Protein AF-A0A2Z5ZMH3-F1 (afdb_monomer)

Sequence (285 aa):
MSAASIGIEGALEALDGAAGVASVRAWMERHREALLAHQDGRRINWRALCAWFASVGLLNGKGETPTVRCAQLTWYRVGKWLERRNERAAERAAEALRLEAERESEKAAIQAEIRQRRETEALEKAALRDKMEKAERAAAWRRDEAARVAEHNQRVAAEAAARKARAAAVASAQPTAGHSAVAPAGDTALVTLDLPQIEGVSYRAYEPFDPTLPPIRKGEINPLSGNAWEFGDDLPGYPSKRGYEFEDDWLRDVGRLLRARHDTTSSMTEEEKFAFRIARGRGRL

Structure (mmCIF, N/CA/C/O backbone):
data_AF-A0A2Z5ZMH3-F1
#
_entry.id   AF-A0A2Z5ZMH3-F1
#
loop_
_atom_site.group_PDB
_atom_site.id
_atom_site.type_symbol
_atom_site.label_atom_id
_atom_site.label_alt_id
_atom_site.label_comp_id
_atom_site.label_asym_id
_atom_site.label_entity_id
_atom_site.label_seq_id
_atom_site.pdbx_PDB_ins_code
_atom_site.Cartn_x
_atom_site.Cartn_y
_atom_site.Cartn_z
_atom_site.occupancy
_atom_site.B_iso_or_equiv
_atom_site.auth_seq_id
_atom_site.auth_comp_id
_atom_site.auth_asym_id
_atom_site.auth_atom_id
_atom_site.pdbx_PDB_model_num
ATOM 1 N N . MET A 1 1 ? -30.693 -42.577 17.409 1.00 30.55 1 MET A N 1
ATOM 2 C CA . MET A 1 1 ? -30.273 -41.805 18.596 1.00 30.55 1 MET A CA 1
ATOM 3 C C . MET A 1 1 ? -29.441 -40.626 18.108 1.00 30.55 1 MET A C 1
ATOM 5 O O . MET A 1 1 ? -28.284 -40.830 17.775 1.00 30.55 1 MET A O 1
ATOM 9 N N . SER A 1 2 ? -30.042 -39.443 17.958 1.00 34.59 2 SER A N 1
ATOM 10 C CA . SER A 1 2 ? -29.318 -38.227 17.556 1.00 34.59 2 SER A CA 1
ATOM 11 C C . SER A 1 2 ? -29.005 -37.410 18.798 1.00 34.59 2 SER A C 1
ATOM 13 O O . SER A 1 2 ? -29.920 -36.956 19.480 1.00 34.59 2 SER A O 1
ATOM 15 N N . ALA A 1 3 ? -27.717 -37.243 19.089 1.00 39.06 3 ALA A N 1
ATOM 16 C CA . ALA A 1 3 ? -27.246 -36.276 20.065 1.00 39.06 3 ALA A CA 1
ATOM 17 C C . ALA A 1 3 ? -27.564 -34.876 19.526 1.00 39.06 3 ALA A C 1
ATOM 19 O O . ALA A 1 3 ? -26.957 -34.427 18.555 1.00 39.06 3 ALA A O 1
ATOM 20 N N . ALA A 1 4 ? -28.562 -34.217 20.112 1.00 44.62 4 ALA A N 1
ATOM 21 C CA . ALA A 1 4 ? -28.823 -32.812 19.852 1.00 44.62 4 ALA A CA 1
ATOM 22 C C . ALA A 1 4 ? -27.596 -32.025 20.328 1.00 44.62 4 ALA A C 1
ATOM 24 O O . ALA A 1 4 ? -27.317 -31.958 21.525 1.00 44.62 4 ALA A O 1
ATOM 25 N N . SER A 1 5 ? -26.827 -31.485 19.384 1.00 42.28 5 SER A N 1
ATOM 26 C CA . SER A 1 5 ? -25.744 -30.553 19.667 1.00 42.28 5 SER A CA 1
ATOM 27 C C . SER A 1 5 ? -26.360 -29.305 20.287 1.00 42.28 5 SER A C 1
ATOM 29 O O . SER A 1 5 ? -26.921 -28.463 19.584 1.00 42.28 5 SER A O 1
ATOM 31 N N . ILE A 1 6 ? -26.308 -29.216 21.611 1.00 47.34 6 ILE A N 1
ATOM 32 C CA . ILE A 1 6 ? -26.663 -28.009 22.344 1.00 47.34 6 ILE A CA 1
ATOM 33 C C . ILE A 1 6 ? -25.694 -26.922 21.857 1.00 47.34 6 ILE A C 1
ATOM 35 O O . ILE A 1 6 ? -24.498 -26.979 22.139 1.00 47.34 6 ILE A O 1
ATOM 39 N N . GLY A 1 7 ? -26.192 -25.982 21.049 1.00 53.16 7 GLY A N 1
ATOM 40 C CA . GLY A 1 7 ? -25.421 -24.816 20.620 1.00 53.16 7 GLY A CA 1
ATOM 41 C C . GLY A 1 7 ? -24.933 -24.022 21.833 1.00 53.16 7 GLY A C 1
ATOM 42 O O . GLY A 1 7 ? -25.474 -24.165 22.927 1.00 53.16 7 GLY A O 1
ATOM 43 N N . ILE A 1 8 ? -23.916 -23.176 21.653 1.00 53.69 8 ILE A N 1
ATOM 44 C CA . ILE A 1 8 ? -23.298 -22.403 22.748 1.00 53.69 8 ILE A CA 1
ATOM 45 C C . ILE A 1 8 ? -24.355 -21.672 23.596 1.00 53.69 8 ILE A C 1
ATOM 47 O O . ILE A 1 8 ? -24.235 -21.636 24.815 1.00 53.69 8 ILE A O 1
ATOM 51 N N . GLU A 1 9 ? -25.429 -21.175 22.982 1.00 49.69 9 GLU A N 1
ATOM 52 C CA . GLU A 1 9 ? -26.552 -20.545 23.689 1.00 49.69 9 GLU A CA 1
ATOM 53 C C . GLU A 1 9 ? -27.313 -21.508 24.611 1.00 49.69 9 GLU A C 1
ATOM 55 O O . GLU A 1 9 ? -27.537 -21.186 25.774 1.00 49.69 9 GLU A O 1
ATOM 60 N N . GLY A 1 10 ? -27.617 -22.726 24.155 1.00 47.25 10 GLY A N 1
ATOM 61 C CA . GLY A 1 10 ? -28.237 -23.749 24.998 1.00 47.25 10 GLY A CA 1
ATOM 62 C C . GLY A 1 10 ? -27.294 -24.276 26.087 1.00 47.25 10 GLY A C 1
ATOM 63 O O . GLY A 1 10 ? -27.750 -24.721 27.134 1.00 47.25 10 GLY A O 1
ATOM 64 N N . ALA A 1 11 ? -25.974 -24.205 25.873 1.00 52.66 11 ALA A N 1
ATOM 65 C CA . ALA A 1 11 ? -24.978 -24.577 26.875 1.00 52.66 11 ALA A CA 1
ATOM 66 C C . ALA A 1 11 ? -24.853 -23.493 27.956 1.00 52.66 11 ALA A C 1
ATOM 68 O O . ALA A 1 11 ? -24.666 -23.819 29.125 1.00 52.66 11 ALA A O 1
ATOM 69 N N . LEU A 1 12 ? -25.012 -22.218 27.585 1.00 54.19 12 LEU A N 1
ATOM 70 C CA . LEU A 1 12 ? -25.088 -21.091 28.515 1.00 54.19 12 LEU A CA 1
ATOM 71 C C . LEU A 1 12 ? -26.394 -21.110 29.321 1.00 54.19 12 LEU A C 1
ATOM 73 O O . LEU A 1 12 ? -26.338 -20.970 30.538 1.00 54.19 12 LEU A O 1
ATOM 77 N N . GLU A 1 13 ? -27.541 -21.379 28.690 1.00 51.88 13 GLU A N 1
ATOM 78 C CA . GLU A 1 13 ? -28.811 -21.583 29.405 1.00 51.88 13 GLU A CA 1
ATOM 79 C C . GLU A 1 13 ? -28.767 -22.805 30.330 1.00 51.88 13 GLU A C 1
ATOM 81 O O . GLU A 1 13 ? -29.259 -22.743 31.456 1.00 51.88 13 GLU A O 1
ATOM 86 N N . ALA A 1 14 ? -28.135 -23.901 29.903 1.00 54.22 14 ALA A N 1
ATOM 87 C CA . ALA A 1 14 ? -27.941 -25.080 30.741 1.00 54.22 14 ALA A CA 1
ATOM 88 C C . ALA A 1 14 ? -26.967 -24.820 31.902 1.00 54.22 14 ALA A C 1
ATOM 90 O O . ALA A 1 14 ? -27.184 -25.344 32.989 1.00 54.22 14 ALA A O 1
ATOM 91 N N . LEU A 1 15 ? -25.928 -23.998 31.714 1.00 54.31 15 LEU A N 1
ATOM 92 C CA . LEU A 1 15 ? -25.013 -23.573 32.782 1.00 54.31 15 LEU A CA 1
ATOM 93 C C . LEU A 1 15 ? -25.693 -22.622 33.777 1.00 54.31 15 LEU A C 1
ATOM 95 O O . LEU A 1 15 ? -25.504 -22.776 34.983 1.00 54.31 15 LEU A O 1
ATOM 99 N N . ASP A 1 16 ? -26.525 -21.696 33.298 1.00 53.44 16 ASP A N 1
ATOM 100 C CA . ASP A 1 16 ? -27.343 -20.822 34.145 1.00 53.44 16 ASP A CA 1
ATOM 101 C C . ASP A 1 16 ? -28.422 -21.608 34.910 1.00 53.44 16 ASP A C 1
ATOM 103 O O . ASP A 1 16 ? -28.684 -21.327 36.080 1.00 53.44 16 ASP A O 1
ATOM 107 N N . GLY A 1 17 ? -29.012 -22.628 34.277 1.00 49.38 17 GLY A N 1
ATOM 108 C CA . GLY A 1 17 ? -29.942 -23.566 34.907 1.00 49.38 17 GLY A CA 1
ATOM 109 C C . GLY A 1 17 ? -29.267 -24.510 35.911 1.00 49.38 17 GLY A C 1
ATOM 110 O O . GLY A 1 17 ? -29.829 -24.780 36.972 1.00 49.38 17 GLY A O 1
ATOM 111 N N . ALA A 1 18 ? -28.044 -24.973 35.628 1.00 47.78 18 ALA A N 1
ATOM 112 C CA . ALA A 1 18 ? -27.269 -25.878 36.485 1.00 47.78 18 ALA A CA 1
ATOM 113 C C . ALA A 1 18 ? -26.609 -25.175 37.686 1.00 47.78 18 ALA A C 1
ATOM 115 O O . ALA A 1 18 ? -26.351 -25.819 38.701 1.00 47.78 18 ALA A O 1
ATOM 116 N N . ALA A 1 19 ? -26.383 -23.857 37.617 1.00 50.75 19 ALA A N 1
ATOM 117 C CA . ALA A 1 19 ? -25.931 -23.042 38.749 1.00 50.75 19 ALA A CA 1
ATOM 118 C C . ALA A 1 19 ? -27.027 -22.800 39.814 1.00 50.75 19 ALA A C 1
ATOM 120 O O . ALA A 1 19 ? -26.755 -22.202 40.856 1.00 50.75 19 ALA A O 1
ATOM 121 N N . GLY A 1 20 ? -28.257 -23.276 39.581 1.00 46.56 20 GLY A N 1
ATOM 122 C CA . GLY A 1 20 ? -29.266 -23.501 40.618 1.00 46.56 20 GLY A CA 1
ATOM 123 C C . GLY A 1 20 ? -29.921 -22.266 41.237 1.00 46.56 20 GLY A C 1
ATOM 124 O O . GLY A 1 20 ? -30.713 -22.423 42.162 1.00 46.56 20 GLY A O 1
ATOM 125 N N . VAL A 1 21 ? -29.659 -21.045 40.767 1.00 50.44 21 VAL A N 1
ATOM 126 C CA . VAL A 1 21 ? -30.347 -19.865 41.300 1.00 50.44 21 VAL A CA 1
ATOM 127 C C . VAL A 1 21 ? -30.645 -18.884 40.182 1.00 50.44 21 VAL A C 1
ATOM 129 O O . VAL A 1 21 ? -29.742 -18.245 39.643 1.00 50.44 21 VAL A O 1
ATOM 132 N N . ALA A 1 22 ? -31.933 -18.697 39.900 1.00 65.31 22 ALA A N 1
ATOM 133 C CA . ALA A 1 22 ? -32.445 -17.487 39.286 1.00 65.31 22 ALA A CA 1
ATOM 134 C C . ALA A 1 22 ? -31.926 -16.297 40.122 1.00 65.31 22 ALA A C 1
ATOM 136 O O . ALA A 1 22 ? -32.461 -15.970 41.182 1.00 65.31 22 ALA A O 1
ATOM 137 N N . SER A 1 23 ? -30.785 -15.725 39.731 1.00 81.00 23 SER A N 1
ATOM 138 C CA . SER A 1 23 ? -30.058 -14.791 40.586 1.00 81.00 23 SER A CA 1
ATOM 139 C C . SER A 1 23 ? -30.440 -13.362 40.244 1.00 81.00 23 SER A C 1
ATOM 141 O O . SER A 1 23 ? -30.457 -12.947 39.082 1.00 81.00 23 SER A O 1
ATOM 143 N N . VAL A 1 24 ? -30.682 -12.565 41.283 1.00 86.62 24 VAL A N 1
ATOM 144 C CA . VAL A 1 24 ? -30.961 -11.129 41.143 1.00 86.62 24 VAL A CA 1
ATOM 145 C C . VAL A 1 24 ? -29.843 -10.430 40.364 1.00 86.62 24 VAL A C 1
ATOM 147 O O . VAL A 1 24 ? -30.102 -9.508 39.596 1.00 86.62 24 VAL A O 1
ATOM 150 N N . ARG A 1 25 ? -28.595 -10.887 40.525 1.00 88.00 25 ARG A N 1
ATOM 151 C CA . ARG A 1 25 ? -27.437 -10.343 39.814 1.00 88.00 25 ARG A CA 1
ATOM 152 C C . ARG A 1 25 ? -27.528 -10.574 38.304 1.00 88.00 25 ARG A C 1
ATOM 154 O O . ARG A 1 25 ? -27.430 -9.602 37.562 1.00 88.00 25 ARG A O 1
ATOM 161 N N . ALA A 1 26 ? -27.711 -11.819 37.865 1.00 86.25 26 ALA A N 1
ATOM 162 C CA . ALA A 1 26 ? -27.768 -12.153 36.441 1.00 86.25 26 ALA A CA 1
ATOM 163 C C . ALA A 1 26 ? -28.962 -11.474 35.755 1.00 86.25 26 ALA A C 1
ATOM 165 O O . ALA A 1 26 ? -28.830 -10.934 34.657 1.00 86.25 26 ALA A O 1
ATOM 166 N N . TRP A 1 27 ? -30.110 -11.411 36.440 1.00 89.62 27 TRP A N 1
ATOM 167 C CA . TRP A 1 27 ? -31.270 -10.672 35.947 1.00 89.62 27 TRP A CA 1
ATOM 168 C C . TRP A 1 27 ? -30.965 -9.175 35.785 1.00 89.62 27 TRP A C 1
ATOM 170 O O . TRP A 1 27 ? -31.230 -8.594 34.733 1.00 89.62 27 TRP A O 1
ATOM 180 N N . MET A 1 28 ? -30.349 -8.547 36.794 1.00 91.31 28 MET A N 1
ATOM 181 C CA . MET A 1 28 ? -29.960 -7.137 36.714 1.00 91.31 28 MET A CA 1
ATOM 182 C C . MET A 1 28 ? -28.946 -6.884 35.595 1.00 91.31 28 MET A C 1
ATOM 184 O O . MET A 1 28 ? -29.050 -5.863 34.930 1.00 91.31 28 MET A O 1
ATOM 188 N N . GLU A 1 29 ? -27.990 -7.784 35.360 1.00 90.19 29 GLU A N 1
ATOM 189 C CA . GLU A 1 29 ? -27.019 -7.653 34.264 1.00 90.19 29 GLU A CA 1
ATOM 190 C C . GLU A 1 29 ? -27.700 -7.631 32.887 1.00 90.19 29 GLU A C 1
ATOM 192 O O . GLU A 1 29 ? -27.307 -6.835 32.039 1.00 90.19 29 GLU A O 1
ATOM 197 N N . ARG A 1 30 ? -28.751 -8.436 32.681 1.00 88.19 30 ARG A N 1
ATOM 198 C CA . ARG A 1 30 ? -29.482 -8.523 31.402 1.00 88.19 30 ARG A CA 1
ATOM 199 C C . ARG A 1 30 ? -30.484 -7.395 31.185 1.00 88.19 30 ARG A C 1
ATOM 201 O O . ARG A 1 30 ? -30.653 -6.928 30.066 1.00 88.19 30 ARG A O 1
ATOM 208 N N . HIS A 1 31 ? -31.167 -6.970 32.244 1.00 88.50 31 HIS A N 1
ATOM 209 C CA . HIS A 1 31 ? -32.318 -6.070 32.127 1.00 88.50 31 HIS A CA 1
ATOM 210 C C . HIS A 1 31 ? -32.036 -4.636 32.580 1.00 88.50 31 HIS A C 1
ATOM 212 O O . HIS A 1 31 ? -32.927 -3.791 32.496 1.00 88.50 31 HIS A O 1
ATOM 218 N N . ARG A 1 32 ? -30.817 -4.322 33.045 1.00 89.62 32 ARG A N 1
ATOM 219 C CA . ARG A 1 32 ? -30.472 -2.981 33.541 1.00 89.62 32 ARG A CA 1
ATOM 220 C C . ARG A 1 32 ? -30.737 -1.885 32.518 1.00 89.62 32 ARG A C 1
ATOM 222 O O . ARG A 1 32 ? -31.342 -0.883 32.881 1.00 89.62 32 ARG A O 1
ATOM 229 N N . GLU A 1 33 ? -30.266 -2.049 31.287 1.00 89.38 33 GLU A N 1
ATOM 230 C CA . GLU A 1 33 ? -30.387 -1.014 30.252 1.00 89.38 33 GLU A CA 1
ATOM 231 C C . GLU A 1 33 ? -31.849 -0.774 29.877 1.00 89.38 33 GLU A C 1
ATOM 233 O O . GLU A 1 33 ? -32.308 0.365 29.907 1.00 89.38 33 GLU A O 1
ATOM 238 N N . ALA A 1 34 ? -32.611 -1.847 29.656 1.00 88.25 34 ALA A N 1
ATOM 239 C CA . ALA A 1 34 ? -34.047 -1.769 29.403 1.00 88.25 34 ALA A CA 1
ATOM 240 C C . ALA A 1 34 ? -34.804 -1.102 30.565 1.00 88.25 34 ALA A C 1
ATOM 242 O O . ALA A 1 34 ? -35.694 -0.282 30.345 1.00 88.25 34 ALA A O 1
ATOM 243 N N . LEU A 1 35 ? -34.425 -1.407 31.811 1.00 88.69 35 LEU A N 1
ATOM 244 C CA . LEU A 1 35 ? -35.040 -0.812 32.994 1.00 88.69 35 LEU A CA 1
ATOM 245 C C . LEU A 1 35 ? -34.679 0.672 33.138 1.00 88.69 35 LEU A C 1
ATOM 247 O O . LEU A 1 35 ? -35.545 1.464 33.487 1.00 88.69 35 LEU A O 1
ATOM 251 N N . LEU A 1 36 ? -33.442 1.072 32.837 1.00 89.88 36 LEU A N 1
ATOM 252 C CA . LEU A 1 36 ? -33.043 2.484 32.823 1.00 89.88 36 LEU A CA 1
ATOM 253 C C . LEU A 1 36 ? -33.761 3.269 31.717 1.00 89.88 36 LEU A C 1
ATOM 255 O O . LEU A 1 36 ? -34.266 4.355 31.994 1.00 89.88 36 LEU A O 1
ATOM 259 N N . ALA A 1 37 ? -33.867 2.701 30.513 1.00 88.88 37 ALA A N 1
ATOM 260 C CA . ALA A 1 37 ? -34.591 3.304 29.396 1.00 88.88 37 ALA A CA 1
ATOM 261 C C . ALA A 1 37 ? -36.086 3.472 29.710 1.00 88.88 37 ALA A C 1
ATOM 263 O O . ALA A 1 37 ? -36.657 4.529 29.468 1.00 88.88 37 ALA A O 1
ATOM 264 N N . HIS A 1 38 ? -36.716 2.463 30.318 1.00 86.25 38 HIS A N 1
ATOM 265 C CA . HIS A 1 38 ? -38.130 2.519 30.697 1.00 86.25 38 HIS A CA 1
ATOM 266 C C . HIS A 1 38 ? -38.417 3.507 31.841 1.00 86.25 38 HIS A C 1
ATOM 268 O O . HIS A 1 38 ? -39.495 4.102 31.914 1.00 86.25 38 HIS A O 1
ATOM 274 N N . GLN A 1 39 ? -37.470 3.677 32.768 1.00 87.75 39 GLN A N 1
ATOM 275 C CA . GLN A 1 39 ? -37.630 4.619 33.876 1.00 87.75 39 GLN A CA 1
ATOM 276 C C . GLN A 1 39 ? -37.492 6.079 33.432 1.00 87.75 39 GLN A C 1
ATOM 278 O O . GLN A 1 39 ? -38.059 6.940 34.107 1.00 87.75 39 GLN A O 1
ATOM 283 N N . ASP A 1 40 ? -36.799 6.349 32.321 1.00 85.56 40 ASP A N 1
ATOM 284 C CA . ASP A 1 40 ? -36.613 7.689 31.743 1.00 85.56 40 ASP A CA 1
ATOM 285 C C . ASP A 1 40 ? -36.174 8.724 32.801 1.00 85.56 40 ASP A C 1
ATOM 287 O O . ASP A 1 40 ? -36.823 9.732 33.071 1.00 85.56 40 ASP A O 1
ATOM 291 N N . GLY A 1 41 ? -35.115 8.386 33.545 1.00 82.38 41 GLY A N 1
ATOM 292 C CA . GLY A 1 41 ? -34.567 9.229 34.617 1.00 82.38 41 GLY A CA 1
ATOM 293 C C . GLY A 1 41 ? -35.315 9.188 35.960 1.00 82.38 41 GLY A C 1
ATOM 294 O O . GLY A 1 41 ? -34.822 9.738 36.949 1.00 82.38 41 GLY A O 1
ATOM 295 N N . ARG A 1 42 ? -36.463 8.503 36.062 1.00 90.19 42 ARG A N 1
ATOM 296 C CA . ARG A 1 42 ? -37.177 8.332 37.341 1.00 90.19 42 ARG A CA 1
ATOM 297 C C . ARG A 1 42 ? -36.442 7.386 38.295 1.00 90.19 42 ARG A C 1
ATOM 299 O O . ARG A 1 42 ? -35.696 6.488 37.903 1.00 90.19 42 ARG A O 1
ATOM 306 N N . ARG A 1 43 ? -36.669 7.584 39.599 1.00 89.12 43 ARG A N 1
ATOM 307 C CA . ARG A 1 43 ? -36.091 6.730 40.648 1.00 89.12 43 ARG A CA 1
ATOM 308 C C . ARG A 1 43 ? -36.749 5.350 40.646 1.00 89.12 43 ARG A C 1
ATOM 310 O O . ARG A 1 43 ? -37.970 5.237 40.684 1.00 89.12 43 ARG A O 1
ATOM 317 N N . ILE A 1 44 ? -35.927 4.306 40.723 1.00 91.12 44 ILE A N 1
ATOM 318 C CA . ILE A 1 44 ? -36.389 2.920 40.854 1.00 91.12 44 ILE A CA 1
ATOM 319 C C . ILE A 1 44 ? -37.095 2.734 42.204 1.00 91.12 44 ILE A C 1
ATOM 321 O O . ILE A 1 44 ? -36.512 2.984 43.265 1.00 91.12 44 ILE A O 1
ATOM 325 N N . ASN A 1 45 ? -38.334 2.235 42.179 1.00 92.75 45 ASN A N 1
ATOM 326 C CA . ASN A 1 45 ? -39.031 1.804 43.388 1.00 92.75 45 ASN A CA 1
ATOM 327 C C . ASN A 1 45 ? -38.498 0.437 43.845 1.00 92.75 45 ASN A C 1
ATOM 329 O O . ASN A 1 45 ? -39.014 -0.620 43.483 1.00 92.75 45 ASN A O 1
ATOM 333 N N . TRP A 1 46 ? -37.452 0.470 44.670 1.00 93.44 46 TRP A N 1
ATOM 334 C CA . TRP A 1 46 ? -36.769 -0.733 45.147 1.00 93.44 46 TRP A CA 1
ATOM 335 C C . TRP A 1 46 ? -37.652 -1.677 45.959 1.00 93.44 46 TRP A C 1
ATOM 337 O O . TRP A 1 46 ? -37.418 -2.880 45.928 1.00 93.44 46 TRP A O 1
ATOM 347 N N . ARG A 1 47 ? -38.657 -1.163 46.680 1.00 94.50 47 ARG A N 1
ATOM 348 C CA . ARG A 1 47 ? -39.575 -2.011 47.458 1.00 94.50 47 ARG A CA 1
ATOM 349 C C . ARG A 1 47 ? -40.440 -2.861 46.534 1.00 94.50 47 ARG A C 1
ATOM 351 O O . ARG A 1 47 ? -40.492 -4.072 46.715 1.00 94.50 47 ARG A O 1
ATOM 358 N N . ALA A 1 48 ? -41.049 -2.238 45.525 1.00 92.19 48 ALA A N 1
ATOM 359 C CA . ALA A 1 48 ? -41.850 -2.942 44.526 1.00 92.19 48 ALA A CA 1
ATOM 360 C C . ALA A 1 48 ? -41.002 -3.945 43.730 1.00 92.19 48 ALA A C 1
ATOM 362 O O . ALA A 1 48 ? -41.410 -5.085 43.535 1.00 92.19 48 ALA A O 1
ATOM 363 N N . LEU A 1 49 ? -39.783 -3.550 43.348 1.00 90.81 49 LEU A N 1
ATOM 364 C CA . LEU A 1 49 ? -38.871 -4.423 42.614 1.00 90.81 49 LEU A CA 1
ATOM 365 C C . LEU A 1 49 ? -38.422 -5.640 43.445 1.00 90.81 49 LEU A C 1
ATOM 367 O O . LEU A 1 49 ? -38.382 -6.745 42.920 1.00 90.81 49 LEU A O 1
ATOM 371 N N . CYS A 1 50 ? -38.136 -5.472 44.743 1.00 93.12 50 CYS A N 1
ATOM 372 C CA . CYS A 1 50 ? -37.795 -6.603 45.618 1.00 93.12 50 CYS A CA 1
ATOM 373 C C . CYS A 1 50 ? -38.994 -7.526 45.879 1.00 93.12 50 CYS A C 1
ATOM 375 O O . CYS A 1 50 ? -38.813 -8.738 45.945 1.00 93.12 50 CYS A O 1
ATOM 377 N N . ALA A 1 51 ? -40.209 -6.977 45.997 1.00 91.25 51 ALA A N 1
ATOM 378 C CA . ALA A 1 51 ? -41.427 -7.780 46.113 1.00 91.25 51 ALA A CA 1
ATOM 379 C C . ALA A 1 51 ? -41.661 -8.623 44.850 1.00 91.25 51 ALA A C 1
ATOM 381 O O . ALA A 1 51 ? -41.977 -9.806 44.949 1.00 91.25 51 ALA A O 1
ATOM 382 N N . TRP A 1 52 ? -41.423 -8.038 43.674 1.00 92.31 52 TRP A N 1
ATOM 383 C CA . TRP A 1 52 ? -41.463 -8.770 42.413 1.00 92.31 52 TRP A CA 1
ATOM 384 C C . TRP A 1 52 ? -40.370 -9.844 42.333 1.00 92.31 52 TRP A C 1
ATOM 386 O O . TRP A 1 52 ? -40.670 -10.981 41.992 1.00 92.31 52 TRP A O 1
ATOM 396 N N . PHE A 1 53 ? -39.123 -9.542 42.725 1.00 90.00 53 PHE A N 1
ATOM 397 C CA . PHE A 1 53 ? -38.059 -10.556 42.793 1.00 90.00 53 PHE A CA 1
ATOM 398 C C . PHE A 1 53 ? -38.462 -11.755 43.653 1.00 90.00 53 PHE A C 1
ATOM 400 O O . PHE A 1 53 ? -38.258 -12.892 43.238 1.00 90.00 53 PHE A O 1
ATOM 407 N N . ALA A 1 54 ? -39.087 -11.512 44.807 1.00 88.56 54 ALA A N 1
ATOM 408 C CA . ALA A 1 54 ? -39.607 -12.578 45.652 1.00 88.56 54 ALA A CA 1
ATOM 409 C C . ALA A 1 54 ? -40.722 -13.381 44.960 1.00 88.56 54 ALA A C 1
ATOM 411 O O . ALA A 1 54 ? -40.711 -14.607 45.033 1.00 88.56 54 ALA A O 1
ATOM 412 N N . SER A 1 55 ? -41.645 -12.722 44.248 1.00 86.38 55 SER A N 1
ATOM 413 C CA . SER A 1 55 ? -42.748 -13.410 43.563 1.00 86.38 55 SER A CA 1
ATOM 414 C C . SER A 1 55 ? -42.290 -14.290 42.401 1.00 86.38 55 SER A C 1
ATOM 416 O O . SER A 1 55 ? -42.940 -15.286 42.106 1.00 86.38 55 SER A O 1
ATOM 418 N N . VAL A 1 56 ? -41.185 -13.934 41.739 1.00 84.44 56 VAL A N 1
ATOM 419 C CA . VAL A 1 56 ? -40.608 -14.723 40.635 1.00 84.44 56 VAL A CA 1
ATOM 420 C C . VAL A 1 56 ? -39.484 -15.667 41.079 1.00 84.44 56 VAL A C 1
ATOM 422 O O . VAL A 1 56 ? -38.845 -16.293 40.238 1.00 84.44 56 VAL A O 1
ATOM 425 N N . GLY A 1 57 ? -39.221 -15.771 42.386 1.00 85.50 57 GLY A N 1
ATOM 426 C CA . GLY A 1 57 ? -38.211 -16.677 42.937 1.00 85.50 57 GLY A CA 1
ATOM 427 C C . GLY A 1 57 ? -36.759 -16.262 42.673 1.00 85.50 57 GLY A C 1
ATOM 428 O O . GLY A 1 57 ? -35.871 -17.110 42.713 1.00 85.50 57 GLY A O 1
ATOM 429 N N . LEU A 1 58 ? -36.494 -14.978 42.404 1.00 86.06 58 LEU A N 1
ATOM 430 C CA . LEU A 1 58 ? -35.134 -14.465 42.240 1.00 86.06 58 LEU A CA 1
ATOM 431 C C . LEU A 1 58 ? -34.452 -14.299 43.606 1.00 86.06 58 LEU A C 1
ATOM 433 O O . LEU A 1 58 ? -34.920 -13.541 44.461 1.00 86.06 58 LEU A O 1
ATOM 437 N N . LEU A 1 59 ? -33.305 -14.955 43.793 1.00 87.12 59 LEU A N 1
ATOM 438 C CA . LEU A 1 59 ? -32.579 -14.975 45.067 1.00 87.12 59 LEU A CA 1
ATOM 439 C C . LEU A 1 59 ? -31.249 -14.212 44.994 1.00 87.12 59 LEU A C 1
ATOM 441 O O . LEU A 1 59 ? -30.684 -13.937 43.928 1.00 87.12 59 LEU A O 1
ATOM 445 N N . ASN A 1 60 ? -30.747 -13.830 46.166 1.00 85.94 60 ASN A N 1
ATOM 446 C CA . ASN A 1 60 ? -29.440 -13.210 46.332 1.00 85.94 60 ASN A CA 1
ATOM 447 C C . ASN A 1 60 ? -28.309 -14.265 46.333 1.00 85.94 60 ASN A C 1
ATOM 449 O O . ASN A 1 60 ? -28.551 -15.468 46.297 1.00 85.94 60 ASN A O 1
ATOM 453 N N . GLY A 1 61 ? -27.050 -13.819 46.423 1.00 78.12 61 GLY A N 1
ATOM 454 C CA . GLY A 1 61 ? -25.884 -14.720 46.458 1.00 78.12 61 GLY A CA 1
ATOM 455 C C . GLY A 1 61 ? -25.775 -15.621 47.699 1.00 78.12 61 GLY A C 1
ATOM 456 O O . GLY A 1 61 ? -24.843 -16.409 47.781 1.00 78.12 61 GLY A O 1
ATOM 457 N N . LYS A 1 62 ? -26.691 -15.490 48.665 1.00 81.06 62 LYS A N 1
ATOM 458 C CA . LYS A 1 62 ? -26.835 -16.367 49.835 1.00 81.06 62 LYS A CA 1
ATOM 459 C C . LYS A 1 62 ? -28.042 -17.311 49.723 1.00 81.06 62 LYS A C 1
ATOM 461 O O . LYS A 1 62 ? -28.298 -18.053 50.661 1.00 81.06 62 LYS A O 1
ATOM 466 N N . GLY A 1 63 ? -28.790 -17.270 48.617 1.00 82.00 63 GLY A N 1
ATOM 467 C CA . GLY A 1 63 ? -30.019 -18.050 48.444 1.00 82.00 63 GLY A CA 1
ATOM 468 C C . GLY A 1 63 ? -31.245 -17.474 49.163 1.00 82.00 63 GLY A C 1
ATOM 469 O O . GLY A 1 63 ? -32.249 -18.160 49.297 1.00 82.00 63 GLY A O 1
ATOM 470 N N . GLU A 1 64 ? -31.198 -16.220 49.619 1.00 87.56 64 GLU A N 1
ATOM 471 C CA . GLU A 1 64 ? -32.317 -15.558 50.302 1.00 87.56 64 GLU A CA 1
ATOM 472 C C . GLU A 1 64 ? -33.014 -14.553 49.374 1.00 87.56 64 GLU A C 1
ATOM 474 O O . GLU A 1 64 ? -32.406 -14.005 48.446 1.00 87.56 64 GLU A O 1
ATOM 479 N N . THR A 1 65 ? -34.273 -14.218 49.668 1.00 88.00 65 THR A N 1
ATOM 480 C CA . THR A 1 65 ? -34.963 -13.105 49.003 1.00 88.00 65 THR A CA 1
ATOM 481 C C . THR A 1 65 ? -34.218 -11.779 49.214 1.00 88.00 65 THR A C 1
ATOM 483 O O . THR A 1 65 ? -33.846 -11.441 50.343 1.00 88.00 65 THR A O 1
ATOM 486 N N . PRO A 1 66 ? -33.988 -10.987 48.153 1.00 88.44 66 PRO A N 1
ATOM 487 C CA . PRO A 1 66 ? -33.202 -9.762 48.233 1.00 88.44 66 PRO A CA 1
ATOM 488 C C . PRO A 1 66 ? -33.897 -8.683 49.072 1.00 88.44 66 PRO A C 1
ATOM 490 O O . PRO A 1 66 ? -35.021 -8.270 48.796 1.00 88.44 66 PRO A O 1
ATOM 493 N N . THR A 1 67 ? -33.181 -8.141 50.057 1.00 94.31 67 THR A N 1
ATOM 494 C CA . THR A 1 67 ? -33.588 -6.899 50.727 1.00 94.31 67 THR A CA 1
ATOM 495 C C . THR A 1 67 ? -33.310 -5.685 49.837 1.00 94.31 67 THR A C 1
ATOM 497 O O . THR A 1 67 ? -32.436 -5.724 48.969 1.00 94.31 67 THR A O 1
ATOM 500 N N . VAL A 1 68 ? -33.977 -4.556 50.104 1.00 95.19 68 VAL A N 1
ATOM 501 C CA . VAL A 1 68 ? -33.769 -3.294 49.362 1.00 95.19 68 VAL A CA 1
ATOM 502 C C . VAL A 1 68 ? -32.292 -2.887 49.314 1.00 95.19 68 VAL A C 1
ATOM 504 O O . VAL A 1 68 ? -31.770 -2.575 48.245 1.00 95.19 68 VAL A O 1
ATOM 507 N N 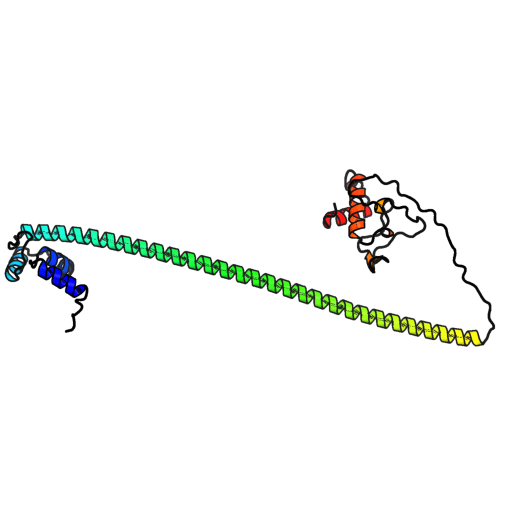. ARG A 1 69 ? -31.589 -2.939 50.454 1.00 94.44 69 ARG A N 1
ATOM 508 C CA . ARG A 1 69 ? -30.160 -2.590 50.526 1.00 94.44 69 ARG A CA 1
ATOM 509 C C . ARG A 1 69 ? -29.293 -3.557 49.715 1.00 94.44 69 ARG A C 1
ATOM 511 O O . ARG A 1 69 ? -28.338 -3.126 49.073 1.00 94.44 69 ARG A O 1
ATOM 518 N N . CYS A 1 70 ? -29.627 -4.849 49.724 1.00 92.00 70 CYS A N 1
ATOM 519 C CA . CYS A 1 70 ? -28.945 -5.857 48.915 1.00 92.00 70 CYS A CA 1
ATOM 520 C C . CYS A 1 70 ? -29.139 -5.585 47.417 1.00 92.00 70 CYS A C 1
ATOM 522 O O . CYS A 1 70 ? -28.154 -5.515 46.686 1.00 92.00 70 CYS A O 1
ATOM 524 N N . ALA A 1 71 ? -30.377 -5.349 46.975 1.00 91.50 71 ALA A N 1
ATOM 525 C CA . ALA A 1 71 ? -30.692 -5.041 45.583 1.00 91.50 71 ALA A CA 1
ATOM 526 C C . ALA A 1 71 ? -29.969 -3.776 45.092 1.00 91.50 71 ALA A C 1
ATOM 528 O O . ALA A 1 71 ? -29.379 -3.793 44.016 1.00 91.50 71 ALA A O 1
ATOM 529 N N . GLN A 1 72 ? -29.927 -2.712 45.900 1.00 94.94 72 GLN A N 1
ATOM 530 C CA . GLN A 1 72 ? -29.205 -1.476 45.570 1.00 94.94 72 GLN A CA 1
ATOM 531 C C . GLN A 1 72 ? -27.694 -1.690 45.416 1.00 94.94 72 GLN A C 1
ATOM 533 O O . GLN A 1 72 ? -27.091 -1.205 44.459 1.00 94.94 72 GLN A O 1
ATOM 538 N N . LEU A 1 73 ? -27.070 -2.429 46.340 1.00 94.31 73 LEU A N 1
ATOM 539 C CA . LEU A 1 73 ? -25.639 -2.738 46.263 1.00 94.31 73 LEU A CA 1
ATOM 540 C C . LEU A 1 73 ? -25.315 -3.620 45.057 1.00 94.31 73 LEU A C 1
ATOM 542 O O . LEU A 1 73 ? -24.327 -3.371 44.365 1.00 94.31 73 LEU A O 1
ATOM 546 N N . THR A 1 74 ? -26.146 -4.627 44.786 1.00 91.62 74 THR A N 1
ATOM 547 C CA . THR A 1 74 ? -26.015 -5.480 43.600 1.00 91.62 74 THR A CA 1
ATOM 548 C C . THR A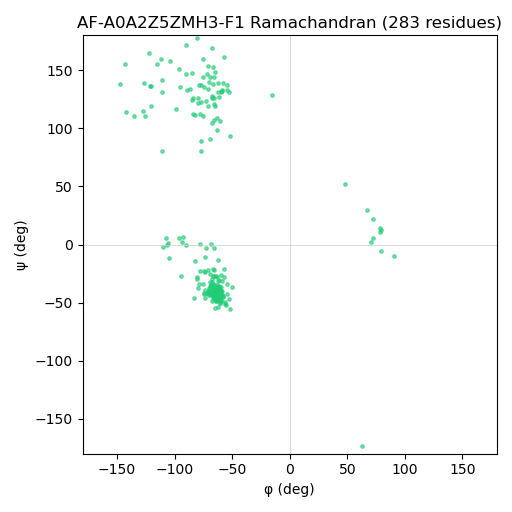 1 74 ? -26.157 -4.647 42.331 1.00 91.62 74 THR A C 1
ATOM 550 O O . THR A 1 74 ? -25.293 -4.723 41.464 1.00 91.62 74 THR A O 1
ATOM 553 N N . TRP A 1 75 ? -27.157 -3.766 42.263 1.00 93.81 75 TRP A N 1
ATOM 554 C CA . TRP A 1 75 ? -27.367 -2.854 41.141 1.00 93.81 75 TRP A CA 1
ATOM 555 C C . TRP A 1 75 ? -26.170 -1.939 40.887 1.00 93.81 75 TRP A C 1
ATOM 557 O O . TRP A 1 75 ? -25.757 -1.762 39.742 1.00 93.81 75 TRP A O 1
ATOM 567 N N . TYR A 1 76 ? -25.591 -1.364 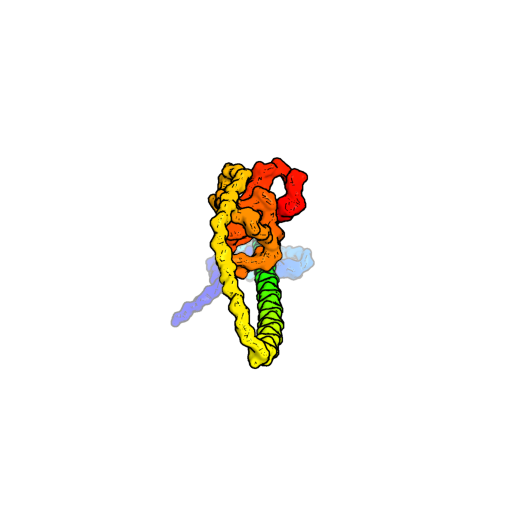41.941 1.00 94.00 76 TYR A N 1
ATOM 568 C CA . TYR A 1 76 ? -24.396 -0.532 41.823 1.00 94.00 76 TYR A CA 1
ATOM 569 C C . TYR A 1 76 ? -23.197 -1.333 41.293 1.00 94.00 76 TYR A C 1
ATOM 571 O O . TYR A 1 76 ? -22.526 -0.903 40.355 1.00 94.00 76 TYR A O 1
ATOM 579 N N . ARG A 1 77 ? -22.956 -2.527 41.851 1.00 93.31 77 ARG A N 1
ATOM 580 C CA . ARG A 1 77 ? -21.855 -3.411 41.432 1.00 93.31 77 ARG A CA 1
ATOM 581 C C . ARG A 1 77 ? -21.994 -3.863 39.980 1.00 93.31 77 ARG A C 1
ATOM 583 O O . ARG A 1 77 ? -21.004 -3.848 39.258 1.00 93.31 77 ARG A O 1
ATOM 590 N N . VAL A 1 78 ? -23.205 -4.226 39.559 1.00 91.81 78 VAL A N 1
ATOM 591 C CA . VAL A 1 78 ? -23.516 -4.593 38.171 1.00 91.81 78 VAL A CA 1
ATOM 592 C C . VAL A 1 78 ? -23.252 -3.420 37.232 1.00 91.81 78 VAL A C 1
ATOM 594 O O . VAL A 1 78 ? -22.579 -3.604 36.225 1.00 91.81 78 VAL A O 1
ATOM 597 N N . GLY A 1 79 ? -23.694 -2.209 37.591 1.00 93.62 79 GLY A N 1
ATOM 598 C CA . GLY A 1 79 ? -23.404 -1.002 36.812 1.00 93.62 79 GLY A CA 1
ATOM 599 C C . GLY A 1 79 ? -21.903 -0.792 36.609 1.00 93.62 79 GLY A C 1
ATOM 600 O O . GLY A 1 79 ? -21.444 -0.698 35.477 1.00 93.62 79 GLY A O 1
ATOM 601 N N . LYS A 1 80 ? -21.121 -0.840 37.694 1.00 93.69 80 LYS A N 1
ATOM 602 C CA . LYS A 1 80 ? -19.659 -0.699 37.617 1.00 93.69 80 LYS A CA 1
ATOM 603 C C . LYS A 1 80 ? -18.976 -1.812 36.827 1.00 93.69 80 LYS A C 1
ATOM 605 O O . LYS A 1 80 ? -17.958 -1.573 36.184 1.00 93.69 80 LYS A O 1
ATOM 610 N N . TRP A 1 81 ? -19.493 -3.034 36.895 1.00 92.19 81 TRP A N 1
ATOM 611 C CA . TRP A 1 81 ? -18.947 -4.148 36.129 1.00 92.19 81 TRP A CA 1
ATOM 612 C C . TRP A 1 81 ? -19.232 -4.009 34.628 1.00 92.19 81 TRP A C 1
ATOM 614 O O . TRP A 1 81 ? -18.320 -4.222 33.830 1.00 92.19 81 TRP A O 1
ATOM 624 N N . LEU A 1 82 ? -20.452 -3.607 34.255 1.00 90.81 82 LEU A N 1
ATOM 625 C CA . LEU A 1 82 ? -20.834 -3.353 32.863 1.00 90.81 82 LEU A CA 1
ATOM 626 C C . LEU A 1 82 ? -20.054 -2.178 32.267 1.00 90.81 82 LEU A C 1
ATOM 628 O O . LEU A 1 82 ? -19.528 -2.323 31.171 1.00 90.81 82 LEU A O 1
ATOM 632 N N . GLU A 1 83 ? -19.882 -1.076 33.007 1.00 91.19 83 GLU A N 1
ATOM 633 C CA . GLU A 1 83 ? -19.023 0.053 32.602 1.00 91.19 83 GLU A CA 1
ATOM 634 C C . GLU A 1 83 ? -17.616 -0.439 32.223 1.00 91.19 83 GLU A C 1
ATOM 636 O O . GLU A 1 83 ? -17.195 -0.296 31.079 1.00 91.19 83 GLU A O 1
ATOM 641 N N . ARG A 1 84 ? -16.941 -1.163 33.129 1.00 92.31 84 ARG A N 1
ATOM 642 C CA . ARG A 1 84 ? -15.595 -1.716 32.874 1.00 92.31 84 ARG A CA 1
ATOM 643 C C . ARG A 1 84 ? -15.546 -2.740 31.744 1.00 92.31 84 ARG A C 1
ATOM 645 O O . ARG A 1 84 ? -14.481 -3.008 31.188 1.00 92.31 84 ARG A O 1
ATOM 652 N N . ARG A 1 85 ? -16.645 -3.452 31.491 1.00 90.00 85 ARG A N 1
ATOM 653 C CA . ARG A 1 85 ? -16.734 -4.416 30.387 1.00 90.00 85 ARG A CA 1
ATOM 654 C C . ARG A 1 85 ? -16.861 -3.677 29.057 1.00 90.00 85 ARG A C 1
ATOM 656 O O . ARG A 1 85 ? -16.193 -4.067 28.104 1.00 90.00 85 ARG A O 1
ATOM 663 N N . ASN A 1 86 ? -17.675 -2.628 29.021 1.00 90.38 86 ASN A N 1
ATOM 664 C CA . ASN A 1 86 ? -17.892 -1.800 27.844 1.00 90.38 86 ASN A CA 1
ATOM 665 C C . ASN A 1 86 ? -16.638 -0.990 27.500 1.00 90.38 86 ASN A C 1
ATOM 667 O O . ASN A 1 86 ? -16.263 -0.964 26.335 1.00 90.38 86 ASN A O 1
ATOM 671 N N . GLU A 1 87 ? -15.927 -0.446 28.491 1.00 92.62 87 GLU A N 1
ATOM 672 C CA . GLU A 1 87 ? -14.617 0.202 28.302 1.00 92.62 87 GLU A CA 1
ATOM 673 C C . GLU A 1 87 ? -13.620 -0.746 27.619 1.00 92.62 87 GLU A C 1
ATOM 675 O O . GLU A 1 87 ? -13.111 -0.444 26.545 1.00 92.62 87 GLU A O 1
ATOM 680 N N . ARG A 1 88 ? -13.441 -1.963 28.151 1.00 92.88 88 ARG A N 1
ATOM 681 C CA . ARG A 1 88 ? -12.564 -2.984 27.544 1.00 92.88 88 ARG A CA 1
ATOM 682 C C . ARG A 1 88 ? -13.025 -3.458 26.164 1.00 92.88 88 ARG A C 1
ATOM 684 O O . ARG A 1 88 ? -12.229 -3.967 25.376 1.00 92.88 88 ARG A O 1
ATOM 691 N N . ALA A 1 89 ? -14.323 -3.401 25.877 1.00 92.00 89 ALA A N 1
ATOM 692 C CA . ALA A 1 89 ? -14.837 -3.703 24.545 1.00 92.00 89 ALA A CA 1
ATOM 693 C C . ALA A 1 89 ? -14.537 -2.556 23.568 1.00 92.00 89 ALA A C 1
ATOM 695 O O . ALA A 1 89 ? -14.105 -2.824 22.451 1.00 92.00 89 ALA A O 1
ATOM 696 N N . ALA A 1 90 ? -14.696 -1.307 24.007 1.00 93.38 90 ALA A N 1
ATOM 697 C CA . ALA A 1 90 ? -14.383 -0.115 23.229 1.00 93.38 90 ALA A CA 1
ATOM 698 C C . ALA A 1 90 ? -12.880 0.003 22.937 1.00 93.38 90 ALA A C 1
ATOM 700 O O . ALA A 1 90 ? -12.515 0.304 21.807 1.00 93.38 90 ALA A O 1
ATOM 701 N N . GLU A 1 91 ? -12.012 -0.306 23.904 1.00 94.31 91 GLU A N 1
ATOM 702 C CA . GLU A 1 91 ? -10.556 -0.349 23.707 1.00 94.31 91 GLU A CA 1
ATOM 703 C C . GLU A 1 91 ? -10.163 -1.362 22.628 1.00 94.31 91 GLU A C 1
ATOM 705 O O . GLU A 1 91 ? -9.452 -1.015 21.689 1.00 94.31 91 GLU A O 1
ATOM 710 N N . ARG A 1 92 ? -10.695 -2.590 22.700 1.00 93.69 92 ARG A N 1
ATOM 711 C CA . ARG A 1 92 ? -10.445 -3.619 21.677 1.00 93.69 92 ARG A CA 1
ATOM 712 C C . ARG A 1 92 ? -10.991 -3.227 20.306 1.00 93.69 92 ARG A C 1
ATOM 714 O O . ARG A 1 92 ? -10.355 -3.513 19.299 1.00 93.69 92 ARG A O 1
ATOM 721 N N . ALA A 1 93 ? -12.152 -2.576 20.256 1.00 93.81 93 ALA A N 1
ATOM 722 C CA . ALA A 1 93 ? -12.707 -2.065 19.006 1.00 93.81 93 ALA A CA 1
ATOM 723 C C . ALA A 1 93 ? -11.838 -0.939 18.419 1.00 93.81 93 ALA A C 1
ATOM 725 O O . ALA A 1 93 ? -11.581 -0.924 17.220 1.00 93.81 93 ALA A O 1
ATOM 726 N N . ALA A 1 94 ? -11.334 -0.030 19.257 1.00 94.62 94 ALA A N 1
ATOM 727 C CA . ALA A 1 94 ? -10.437 1.039 18.834 1.00 94.62 94 ALA A CA 1
ATOM 728 C C . ALA A 1 94 ? -9.088 0.496 18.338 1.00 94.62 94 ALA A C 1
ATOM 730 O O . ALA A 1 94 ? -8.566 0.970 17.332 1.00 94.62 94 ALA A O 1
ATOM 731 N N . GLU A 1 95 ? -8.532 -0.513 19.009 1.00 94.38 95 GLU A N 1
ATOM 732 C CA . GLU A 1 95 ? -7.310 -1.192 18.574 1.00 94.38 95 GLU A CA 1
ATOM 733 C C . GLU A 1 95 ? -7.510 -1.917 17.236 1.00 94.38 95 GLU A C 1
ATOM 735 O O . GLU A 1 95 ? -6.680 -1.781 16.338 1.00 94.38 95 GLU A O 1
ATOM 740 N N . ALA A 1 96 ? -8.642 -2.605 17.056 1.00 94.81 96 ALA A N 1
ATOM 741 C CA . ALA A 1 96 ? -8.985 -3.246 15.789 1.00 94.81 96 ALA A CA 1
ATOM 742 C C . ALA A 1 96 ? -9.073 -2.232 14.636 1.00 94.81 96 ALA A C 1
ATOM 744 O O . ALA A 1 96 ? -8.464 -2.451 13.591 1.00 94.81 96 ALA A O 1
ATOM 745 N N . LEU A 1 97 ? -9.736 -1.089 14.850 1.00 95.62 97 LEU A N 1
ATOM 746 C CA . LEU A 1 97 ? -9.815 -0.015 13.853 1.00 95.62 97 LEU A CA 1
ATOM 747 C C . LEU A 1 97 ? -8.437 0.566 13.506 1.00 95.62 97 LEU A C 1
ATOM 749 O O . LEU A 1 97 ? -8.175 0.888 12.349 1.00 95.62 97 LEU A O 1
ATOM 753 N N . ARG A 1 98 ? -7.536 0.688 14.488 1.00 95.81 98 ARG A N 1
ATOM 754 C CA . ARG A 1 98 ? -6.158 1.143 14.241 1.00 95.81 98 ARG A CA 1
ATOM 755 C C . ARG A 1 98 ? -5.379 0.151 13.386 1.00 95.81 98 ARG A C 1
ATOM 757 O O . ARG A 1 98 ? -4.724 0.571 12.438 1.00 95.81 98 ARG A O 1
ATOM 764 N N . LEU A 1 99 ? -5.487 -1.140 13.688 1.00 95.81 99 LEU A N 1
ATOM 765 C CA . LEU A 1 99 ? -4.825 -2.193 12.921 1.00 95.81 99 LEU A CA 1
ATOM 766 C C . LEU A 1 99 ? -5.380 -2.293 11.491 1.00 95.81 99 LEU A C 1
ATOM 768 O O . LEU A 1 99 ? -4.637 -2.552 10.547 1.00 95.81 99 LEU A O 1
ATOM 772 N N . GLU A 1 100 ? -6.685 -2.094 11.313 1.00 94.06 100 GLU A N 1
ATOM 773 C CA . GLU A 1 100 ? -7.307 -2.042 9.987 1.00 94.06 100 GLU A CA 1
ATOM 774 C C . GLU A 1 100 ? -6.808 -0.841 9.180 1.00 94.06 100 GLU A C 1
ATOM 776 O O . GLU A 1 100 ? -6.390 -1.022 8.037 1.00 94.06 100 GLU A O 1
ATOM 781 N N . ALA A 1 101 ? -6.745 0.347 9.788 1.00 95.38 101 ALA A N 1
ATOM 782 C CA . ALA A 1 101 ? -6.196 1.537 9.143 1.00 95.38 101 ALA A CA 1
ATOM 783 C C . ALA A 1 101 ? -4.714 1.366 8.754 1.00 95.38 101 ALA A C 1
ATOM 785 O O . ALA A 1 101 ? -4.309 1.761 7.660 1.00 95.38 101 ALA A O 1
ATOM 786 N N . GLU A 1 102 ? -3.906 0.735 9.611 1.00 95.25 102 GLU A N 1
ATOM 787 C CA . GLU A 1 102 ? -2.508 0.405 9.311 1.00 95.25 102 GLU A CA 1
ATOM 788 C C . GLU A 1 102 ? -2.411 -0.528 8.096 1.00 95.25 102 GLU A C 1
ATOM 790 O O . GLU A 1 102 ? -1.751 -0.194 7.112 1.00 95.25 102 GLU A O 1
ATOM 795 N N . ARG A 1 103 ? -3.174 -1.626 8.083 1.00 96.50 103 ARG A N 1
ATOM 796 C CA . ARG A 1 103 ? -3.227 -2.557 6.941 1.00 96.50 103 ARG A CA 1
ATOM 797 C C . ARG A 1 103 ? -3.699 -1.893 5.650 1.00 96.50 103 ARG A C 1
ATOM 799 O O . ARG A 1 103 ? -3.241 -2.258 4.567 1.00 96.50 103 ARG A O 1
ATOM 806 N N . GLU A 1 104 ? -4.645 -0.963 5.723 1.00 95.38 104 GLU A N 1
ATOM 807 C CA . GLU A 1 104 ? -5.093 -0.199 4.556 1.00 95.38 104 GLU A CA 1
ATOM 808 C C . GLU A 1 104 ? -3.995 0.729 4.035 1.00 95.38 104 GLU A C 1
ATOM 810 O O . GLU A 1 104 ? -3.769 0.784 2.823 1.00 95.38 104 GLU A O 1
ATOM 815 N N . SER A 1 105 ? -3.262 1.390 4.933 1.00 94.56 105 SER A N 1
ATOM 816 C CA . SER A 1 105 ? -2.121 2.231 4.564 1.00 94.56 105 SER A CA 1
ATOM 817 C C . SER A 1 105 ? -0.988 1.428 3.912 1.00 94.56 105 SER A C 1
ATOM 819 O O . SER A 1 105 ? -0.459 1.844 2.880 1.00 94.56 105 SER A O 1
ATOM 821 N N . GLU A 1 106 ? -0.687 0.231 4.423 1.00 95.81 106 GLU A N 1
ATOM 822 C CA . GLU A 1 106 ? 0.305 -0.679 3.841 1.00 95.81 106 GLU A CA 1
ATOM 823 C C . GLU A 1 106 ? -0.111 -1.132 2.437 1.00 95.81 106 GLU A C 1
ATOM 825 O O . GLU A 1 106 ? 0.675 -1.076 1.489 1.00 95.81 106 GLU A O 1
ATOM 830 N N . LYS A 1 107 ? -1.380 -1.525 2.264 1.00 96.88 107 LYS A N 1
ATOM 831 C CA . LYS A 1 107 ? -1.923 -1.891 0.948 1.00 96.88 107 LYS A CA 1
ATOM 832 C C . LYS A 1 107 ? -1.844 -0.727 -0.037 1.00 96.88 107 LYS A C 1
ATOM 834 O O . LYS A 1 107 ? -1.501 -0.943 -1.201 1.00 96.88 107 LYS A O 1
ATOM 839 N N . ALA A 1 108 ? -2.149 0.490 0.408 1.00 96.69 108 ALA A N 1
ATOM 840 C CA . ALA A 1 108 ? -2.053 1.683 -0.424 1.00 96.69 108 ALA A CA 1
ATOM 841 C C . ALA A 1 108 ? -0.600 1.966 -0.844 1.00 96.69 108 ALA A C 1
ATOM 843 O O . ALA A 1 108 ? -0.360 2.258 -2.018 1.00 96.69 108 ALA A O 1
ATOM 844 N N . ALA A 1 109 ? 0.363 1.806 0.069 1.00 97.12 109 ALA A N 1
ATOM 845 C CA . ALA A 1 109 ? 1.787 1.965 -0.219 1.00 97.12 109 ALA A CA 1
ATOM 846 C C . ALA A 1 109 ? 2.277 0.946 -1.263 1.00 97.12 109 ALA A C 1
ATOM 848 O O . ALA A 1 109 ? 2.857 1.338 -2.276 1.00 97.12 109 ALA A O 1
ATOM 849 N N . ILE A 1 110 ? 1.943 -0.337 -1.092 1.00 96.81 110 ILE A N 1
ATOM 850 C CA . ILE A 1 110 ? 2.295 -1.399 -2.051 1.00 96.81 110 ILE A CA 1
ATOM 851 C C . ILE A 1 110 ? 1.698 -1.104 -3.435 1.00 96.81 110 ILE A C 1
ATOM 853 O O . ILE A 1 110 ? 2.359 -1.249 -4.464 1.00 96.81 110 ILE A O 1
ATOM 857 N N . GLN A 1 111 ? 0.442 -0.653 -3.497 1.00 96.94 111 GLN A N 1
ATOM 858 C CA . GLN A 1 111 ? -0.189 -0.300 -4.771 1.00 96.94 111 GLN A CA 1
ATOM 859 C C . GLN A 1 111 ? 0.431 0.936 -5.433 1.00 96.94 111 GLN A C 1
ATOM 861 O O . GLN A 1 111 ? 0.418 1.030 -6.664 1.00 96.94 111 GLN A O 1
ATOM 866 N N . ALA A 1 112 ? 0.924 1.896 -4.652 1.00 97.00 112 ALA A N 1
ATOM 867 C CA . ALA A 1 112 ? 1.640 3.054 -5.174 1.00 97.00 112 ALA A CA 1
ATOM 868 C C . ALA A 1 112 ? 2.997 2.637 -5.759 1.00 97.00 112 ALA A C 1
ATOM 870 O O . ALA A 1 112 ? 3.321 3.034 -6.877 1.00 97.00 112 ALA A O 1
ATOM 871 N N . GLU A 1 113 ? 3.730 1.759 -5.074 1.00 97.25 113 GLU A N 1
ATOM 872 C CA . GLU A 1 113 ? 5.002 1.212 -5.557 1.00 97.25 113 GLU A CA 1
ATOM 873 C C . GLU A 1 113 ? 4.826 0.431 -6.871 1.00 97.25 113 GLU A C 1
ATOM 875 O O . GLU A 1 113 ? 5.547 0.660 -7.843 1.00 97.25 113 GLU A O 1
ATOM 880 N N . ILE A 1 114 ? 3.804 -0.430 -6.956 1.00 97.19 114 ILE A N 1
ATOM 881 C CA . ILE A 1 114 ? 3.486 -1.165 -8.191 1.00 97.19 114 ILE A CA 1
ATOM 882 C C . ILE A 1 114 ? 3.181 -0.202 -9.345 1.00 97.19 114 ILE A C 1
ATOM 884 O O . ILE A 1 114 ? 3.590 -0.455 -10.480 1.00 97.19 114 ILE A O 1
ATOM 888 N N . ARG A 1 115 ? 2.454 0.891 -9.081 1.00 96.75 115 ARG A N 1
ATOM 889 C CA . ARG A 1 115 ? 2.157 1.909 -10.099 1.00 96.75 115 ARG A CA 1
ATOM 890 C C . ARG A 1 115 ? 3.427 2.596 -10.582 1.00 96.75 115 ARG A C 1
ATOM 892 O O . ARG A 1 115 ? 3.653 2.617 -11.788 1.00 96.75 115 ARG A O 1
ATOM 899 N N . GLN A 1 116 ? 4.284 3.040 -9.666 1.00 96.94 116 GLN A N 1
ATOM 900 C CA . GLN A 1 116 ? 5.562 3.659 -10.021 1.00 96.94 116 GLN A CA 1
ATOM 901 C C . GLN A 1 116 ? 6.435 2.723 -10.853 1.00 96.94 116 GLN A C 1
ATOM 903 O O . GLN A 1 116 ? 6.939 3.122 -11.898 1.00 96.94 116 GLN A O 1
ATOM 908 N N . ARG A 1 117 ? 6.550 1.452 -10.459 1.00 97.31 117 ARG A N 1
ATOM 909 C CA . ARG A 1 117 ? 7.323 0.465 -11.219 1.00 97.31 117 ARG A CA 1
ATOM 910 C C . ARG A 1 117 ? 6.770 0.247 -12.630 1.00 97.31 117 ARG A C 1
ATOM 912 O O . ARG A 1 117 ? 7.528 0.109 -13.583 1.00 97.31 117 ARG A O 1
ATOM 919 N N . ARG A 1 118 ? 5.446 0.222 -12.792 1.00 97.06 118 ARG A N 1
ATOM 920 C CA . ARG A 1 118 ? 4.827 0.106 -14.122 1.00 97.06 118 ARG A CA 1
ATOM 921 C C . ARG A 1 118 ? 5.087 1.338 -14.980 1.00 97.06 118 ARG A C 1
ATOM 923 O O . ARG A 1 118 ? 5.297 1.194 -16.181 1.00 97.06 118 ARG A O 1
ATOM 930 N N . GLU A 1 119 ? 5.070 2.524 -14.383 1.00 97.00 119 GLU A N 1
ATOM 931 C CA . GLU A 1 119 ? 5.382 3.776 -15.072 1.00 97.00 119 GLU A CA 1
ATOM 932 C C . GLU A 1 119 ? 6.847 3.814 -15.518 1.00 97.00 119 GLU A C 1
ATOM 934 O O . GLU A 1 119 ? 7.113 4.117 -16.680 1.00 97.00 119 GLU A O 1
ATOM 939 N N . THR A 1 120 ? 7.795 3.422 -14.661 1.00 96.06 120 THR A N 1
ATOM 940 C CA . THR A 1 120 ? 9.216 3.358 -15.038 1.00 96.06 120 THR A CA 1
ATOM 941 C C . THR A 1 120 ? 9.465 2.319 -16.128 1.00 96.06 120 THR A C 1
ATOM 943 O O . THR A 1 120 ? 10.092 2.637 -17.136 1.00 96.06 120 THR A O 1
ATOM 946 N N . GLU A 1 121 ? 8.897 1.115 -16.008 1.00 96.56 121 GLU A N 1
ATOM 947 C CA . GLU A 1 121 ? 8.987 0.082 -17.047 1.00 96.56 121 GLU A CA 1
ATOM 948 C C . GLU A 1 121 ? 8.354 0.541 -18.376 1.00 96.56 121 GLU A C 1
ATOM 950 O O . GLU A 1 121 ? 8.841 0.199 -19.458 1.00 96.56 121 GLU A O 1
ATOM 955 N N . ALA A 1 122 ? 7.270 1.321 -18.330 1.00 96.88 122 ALA A N 1
ATOM 956 C CA . ALA A 1 122 ? 6.649 1.889 -19.524 1.00 96.88 122 ALA A CA 1
ATOM 957 C C . ALA A 1 122 ? 7.539 2.956 -20.182 1.00 96.88 122 ALA A C 1
ATOM 959 O O . ALA A 1 122 ? 7.683 2.948 -21.407 1.00 96.88 122 ALA A O 1
ATOM 960 N N . LEU A 1 123 ? 8.172 3.825 -19.389 1.00 96.69 123 LEU A N 1
ATOM 961 C CA . LEU A 1 123 ? 9.125 4.826 -19.875 1.00 96.69 123 LEU A CA 1
ATOM 962 C C . LEU A 1 123 ? 10.360 4.171 -20.505 1.00 96.69 123 LEU A C 1
ATOM 964 O O . LEU A 1 123 ? 10.784 4.578 -21.585 1.00 96.69 123 LEU A O 1
ATOM 968 N N . GLU A 1 124 ? 10.902 3.120 -19.890 1.00 96.44 124 GLU A N 1
ATOM 969 C CA . GLU A 1 124 ? 12.025 2.362 -20.446 1.00 96.44 124 GLU A CA 1
ATOM 970 C C . GLU A 1 124 ? 11.661 1.694 -21.775 1.00 96.44 124 GLU A C 1
ATOM 972 O O . GLU A 1 124 ? 12.414 1.782 -22.748 1.00 96.44 124 GLU A O 1
ATOM 977 N N . LYS A 1 125 ? 10.476 1.073 -21.856 1.00 97.06 125 LYS A N 1
ATOM 978 C CA . LYS A 1 125 ? 9.974 0.481 -23.104 1.00 97.06 125 LYS A CA 1
ATOM 979 C C . LYS A 1 125 ? 9.763 1.532 -24.191 1.00 97.06 125 LYS A C 1
ATOM 981 O O . LYS A 1 125 ? 10.089 1.265 -25.347 1.00 97.06 125 LYS A O 1
ATOM 986 N N . ALA A 1 126 ? 9.243 2.709 -23.847 1.00 97.25 126 ALA A N 1
ATOM 987 C CA . ALA A 1 126 ? 9.098 3.818 -24.786 1.00 97.25 126 ALA A CA 1
ATOM 988 C C . ALA A 1 126 ? 10.468 4.303 -25.286 1.00 97.25 126 ALA A C 1
ATOM 990 O O . ALA A 1 126 ? 10.693 4.372 -26.491 1.00 97.25 126 ALA A O 1
ATOM 991 N N . ALA A 1 127 ? 11.428 4.509 -24.380 1.00 97.06 127 ALA A N 1
ATOM 992 C CA . ALA A 1 127 ? 12.789 4.901 -24.736 1.00 97.06 127 ALA A CA 1
ATOM 993 C C . ALA A 1 127 ? 13.493 3.856 -25.619 1.00 97.06 127 ALA A C 1
ATOM 995 O O . ALA A 1 127 ? 14.256 4.215 -26.519 1.00 97.06 127 ALA A O 1
ATOM 996 N N . LEU A 1 128 ? 13.249 2.562 -25.389 1.00 97.12 128 LEU A N 1
ATOM 997 C CA . LEU A 1 128 ? 13.777 1.494 -26.235 1.00 97.12 128 LEU A CA 1
ATOM 998 C C . LEU A 1 128 ? 13.169 1.540 -27.643 1.00 97.12 128 LEU A C 1
ATOM 1000 O O . LEU A 1 128 ? 13.909 1.438 -28.621 1.00 97.12 128 LEU A O 1
ATOM 1004 N N . ARG A 1 129 ? 11.850 1.740 -27.756 1.00 97.12 129 ARG A N 1
ATOM 1005 C CA . ARG A 1 129 ? 11.167 1.890 -29.052 1.00 97.12 129 ARG A CA 1
ATOM 1006 C C . ARG A 1 129 ? 11.702 3.084 -29.836 1.00 97.12 129 ARG A C 1
ATOM 1008 O O . ARG A 1 129 ? 12.064 2.915 -30.995 1.00 97.12 129 ARG A O 1
ATOM 1015 N N . ASP A 1 130 ? 11.866 4.234 -29.190 1.00 97.75 130 ASP A N 1
ATOM 1016 C CA . ASP A 1 130 ? 12.439 5.428 -29.822 1.00 97.75 130 ASP A CA 1
ATOM 1017 C C . ASP A 1 130 ? 13.868 5.187 -30.327 1.00 97.75 130 ASP A C 1
ATOM 1019 O O . ASP A 1 130 ? 14.249 5.654 -31.403 1.00 97.75 130 ASP A O 1
ATOM 1023 N N . LYS A 1 131 ? 14.686 4.450 -29.562 1.00 96.94 131 LYS A N 1
ATOM 1024 C CA . LYS A 1 131 ? 16.037 4.058 -29.992 1.00 96.94 131 LYS A CA 1
ATOM 1025 C C . LYS A 1 131 ? 15.992 3.143 -31.214 1.00 96.94 131 LYS A C 1
ATOM 1027 O O . LYS A 1 131 ? 16.769 3.358 -32.143 1.00 96.94 131 LYS A O 1
ATOM 1032 N N . MET A 1 132 ? 15.095 2.156 -31.224 1.00 97.31 132 MET A N 1
ATOM 1033 C CA . MET A 1 132 ? 14.918 1.256 -32.366 1.00 97.31 132 MET A CA 1
ATOM 1034 C C . MET A 1 132 ? 14.469 2.017 -33.614 1.00 97.31 132 MET A C 1
ATOM 1036 O O . MET A 1 132 ? 15.066 1.843 -34.671 1.00 97.31 132 MET A O 1
ATOM 1040 N N . GLU A 1 133 ? 13.498 2.919 -33.484 1.00 97.00 133 GLU A N 1
ATOM 1041 C CA . GLU A 1 133 ? 13.002 3.711 -34.608 1.00 97.00 133 GLU A CA 1
ATOM 1042 C C . GLU A 1 133 ? 14.094 4.635 -35.173 1.00 97.00 133 GLU A C 1
ATOM 1044 O O . GLU A 1 133 ? 14.284 4.729 -36.386 1.00 97.00 133 GLU A O 1
ATOM 1049 N N . LYS A 1 134 ? 14.896 5.273 -34.308 1.00 96.25 134 LYS A N 1
ATOM 1050 C CA . LYS A 1 134 ? 16.066 6.057 -34.742 1.00 96.25 134 LYS A CA 1
ATOM 1051 C C . LYS A 1 134 ? 17.095 5.198 -35.476 1.00 96.25 134 LYS A C 1
ATOM 1053 O O . LYS A 1 134 ? 17.633 5.640 -36.491 1.00 96.25 134 LYS A O 1
ATOM 1058 N N . ALA A 1 135 ? 17.366 3.989 -34.984 1.00 96.50 135 ALA A N 1
ATOM 1059 C CA . ALA A 1 135 ? 18.290 3.062 -35.630 1.00 96.50 135 ALA A CA 1
ATOM 1060 C C . ALA A 1 135 ? 17.771 2.608 -37.004 1.00 96.50 135 ALA A C 1
ATOM 1062 O O . ALA A 1 135 ? 18.542 2.565 -37.962 1.00 96.50 135 ALA A O 1
ATOM 1063 N N . GLU A 1 136 ? 16.471 2.339 -37.124 1.00 97.31 136 GLU A N 1
ATOM 1064 C CA . GLU A 1 136 ? 15.833 1.970 -38.387 1.00 97.31 136 GLU A CA 1
ATOM 1065 C C . GLU A 1 136 ? 15.888 3.114 -39.405 1.00 97.31 136 GLU A C 1
ATOM 1067 O O . GLU A 1 136 ? 16.315 2.899 -40.540 1.00 97.31 136 GLU A O 1
ATOM 1072 N N . ARG A 1 137 ? 15.572 4.349 -38.990 1.00 96.50 137 ARG A N 1
ATOM 1073 C CA . ARG A 1 137 ? 15.721 5.539 -39.846 1.00 96.50 137 ARG A CA 1
ATOM 1074 C C . ARG A 1 137 ? 17.168 5.730 -40.307 1.00 96.50 137 ARG A C 1
ATOM 1076 O O . ARG A 1 137 ? 17.402 5.995 -41.484 1.00 96.50 137 ARG A O 1
ATOM 1083 N N . ALA A 1 138 ? 18.145 5.556 -39.416 1.00 95.81 138 ALA A N 1
ATOM 1084 C CA . ALA A 1 138 ? 19.560 5.653 -39.773 1.00 95.81 138 ALA A CA 1
ATOM 1085 C C . ALA A 1 138 ? 19.987 4.549 -40.755 1.00 95.81 138 ALA A C 1
ATOM 1087 O O . ALA A 1 138 ? 20.740 4.812 -41.691 1.00 95.81 138 ALA A O 1
ATOM 1088 N N . ALA A 1 139 ? 19.498 3.318 -40.577 1.00 96.06 139 ALA A N 1
ATOM 1089 C CA . ALA A 1 139 ? 19.759 2.219 -41.500 1.00 96.06 139 ALA A CA 1
ATOM 1090 C C . ALA A 1 139 ? 19.113 2.460 -42.874 1.00 96.06 139 ALA A C 1
ATOM 1092 O O . ALA A 1 139 ? 19.752 2.213 -43.894 1.00 96.06 139 ALA A O 1
ATOM 1093 N N . ALA A 1 140 ? 17.881 2.975 -42.910 1.00 96.12 140 ALA A N 1
ATOM 1094 C CA . ALA A 1 140 ? 17.202 3.352 -44.146 1.00 96.12 140 ALA A CA 1
ATOM 1095 C C . ALA A 1 140 ? 17.981 4.439 -44.900 1.00 96.12 140 ALA A C 1
ATOM 1097 O O . ALA A 1 140 ? 18.234 4.282 -46.092 1.00 96.12 140 ALA A O 1
ATOM 1098 N N . TRP A 1 141 ? 18.450 5.472 -44.193 1.00 96.12 141 TRP A N 1
ATOM 1099 C CA . TRP A 1 141 ? 19.294 6.514 -44.777 1.00 96.12 141 TRP A CA 1
ATOM 1100 C C . TRP A 1 141 ? 20.594 5.949 -45.365 1.00 96.12 141 TRP A C 1
ATOM 1102 O O . TRP A 1 141 ? 20.935 6.264 -46.499 1.00 96.12 141 TRP A O 1
ATOM 1112 N N . ARG A 1 142 ? 21.280 5.038 -44.656 1.00 95.00 142 ARG A N 1
ATOM 1113 C CA . ARG A 1 142 ? 22.492 4.381 -45.186 1.00 95.00 142 ARG A CA 1
ATOM 1114 C C . ARG A 1 142 ? 22.224 3.567 -46.451 1.00 95.00 142 ARG A C 1
ATOM 1116 O O . ARG A 1 142 ? 23.076 3.537 -47.331 1.00 95.00 142 ARG A O 1
ATOM 1123 N N . ARG A 1 143 ? 21.075 2.887 -46.541 1.00 95.19 143 ARG A N 1
ATOM 1124 C CA . ARG A 1 143 ? 20.695 2.131 -47.747 1.00 95.19 143 ARG A CA 1
ATOM 1125 C C . ARG A 1 143 ? 20.437 3.061 -48.929 1.00 95.19 143 ARG A C 1
ATOM 1127 O O . ARG A 1 143 ? 20.906 2.760 -50.020 1.00 95.19 143 ARG A O 1
ATOM 1134 N N . ASP A 1 144 ? 19.728 4.168 -48.704 1.00 95.19 144 ASP A N 1
ATOM 1135 C CA . ASP A 1 144 ? 19.476 5.174 -49.743 1.00 95.19 144 ASP A CA 1
ATOM 1136 C C . ASP A 1 144 ? 20.789 5.804 -50.227 1.00 95.19 144 ASP A C 1
ATOM 1138 O O . ASP A 1 144 ? 21.052 5.855 -51.425 1.00 95.19 144 ASP A O 1
ATOM 1142 N N . GLU A 1 145 ? 21.673 6.182 -49.303 1.00 94.94 145 GLU A N 1
ATOM 1143 C CA . GLU A 1 145 ? 22.976 6.757 -49.643 1.00 94.94 145 GLU A CA 1
ATOM 1144 C C . GLU A 1 145 ? 23.858 5.763 -50.412 1.00 94.94 145 GLU A C 1
ATOM 1146 O O . GLU A 1 145 ? 24.434 6.105 -51.444 1.00 94.94 145 GLU A O 1
ATOM 1151 N N . ALA A 1 146 ? 23.907 4.499 -49.981 1.00 94.81 146 ALA A N 1
ATOM 1152 C CA . ALA A 1 146 ? 24.629 3.454 -50.703 1.00 94.81 146 ALA A CA 1
ATOM 1153 C C . ALA A 1 146 ? 24.072 3.239 -52.121 1.00 94.81 146 ALA A C 1
ATOM 1155 O O . ALA A 1 146 ? 24.849 3.051 -53.059 1.00 94.81 146 ALA A O 1
ATOM 1156 N N . ALA A 1 147 ? 22.747 3.303 -52.298 1.00 95.38 147 ALA A N 1
ATOM 1157 C CA . ALA A 1 147 ? 22.116 3.217 -53.612 1.00 95.38 147 ALA A CA 1
ATOM 1158 C C . ALA A 1 147 ? 22.492 4.413 -54.504 1.00 95.38 147 ALA A C 1
ATOM 1160 O O . ALA A 1 147 ? 22.859 4.211 -55.662 1.00 95.38 147 ALA A O 1
ATOM 1161 N N . ARG A 1 148 ? 22.494 5.639 -53.960 1.00 95.38 148 ARG A N 1
ATOM 1162 C CA . ARG A 1 148 ? 22.921 6.852 -54.682 1.00 95.38 148 ARG A CA 1
ATOM 1163 C C . ARG A 1 148 ? 24.384 6.787 -55.109 1.00 95.38 148 ARG A C 1
ATOM 1165 O O . ARG A 1 148 ? 24.700 7.097 -56.256 1.00 95.38 148 ARG A O 1
ATOM 1172 N N . VAL A 1 149 ? 25.277 6.353 -54.217 1.00 95.06 149 VAL A N 1
ATOM 1173 C CA . VAL A 1 149 ? 26.704 6.185 -54.536 1.00 95.06 149 VAL A CA 1
ATOM 1174 C C . VAL A 1 149 ? 26.900 5.097 -55.591 1.00 95.06 149 VAL A C 1
ATOM 1176 O O . VAL A 1 149 ? 27.674 5.290 -56.528 1.00 95.06 149 VAL A O 1
ATOM 1179 N N . ALA A 1 150 ? 26.183 3.973 -55.493 1.00 94.88 150 ALA A N 1
ATOM 1180 C CA . ALA A 1 150 ? 26.234 2.921 -56.504 1.00 94.88 150 ALA A CA 1
ATOM 1181 C C . ALA A 1 150 ? 25.768 3.428 -57.878 1.00 94.88 150 ALA A C 1
ATOM 1183 O O . ALA A 1 150 ? 26.443 3.175 -58.876 1.00 94.88 150 ALA A O 1
ATOM 1184 N N . GLU A 1 151 ? 24.672 4.190 -57.934 1.00 95.31 151 GLU A N 1
ATOM 1185 C CA . GLU A 1 151 ? 24.186 4.808 -59.170 1.00 95.31 151 GLU A CA 1
ATOM 1186 C C . GLU A 1 151 ? 25.211 5.800 -59.746 1.00 95.31 151 GLU A C 1
ATOM 1188 O O . GLU A 1 151 ? 25.514 5.761 -60.941 1.00 95.31 151 GLU A O 1
ATOM 1193 N N . HIS A 1 152 ? 25.805 6.651 -58.905 1.00 93.81 152 HIS A N 1
ATOM 1194 C CA . HIS A 1 152 ? 26.857 7.577 -59.325 1.00 93.81 152 HIS A CA 1
ATOM 1195 C C . HIS A 1 152 ? 28.072 6.836 -59.900 1.00 93.81 152 HIS A C 1
ATOM 1197 O O . HIS A 1 152 ? 28.526 7.151 -61.000 1.00 93.81 152 HIS A O 1
ATOM 1203 N N . ASN A 1 153 ? 28.554 5.801 -59.209 1.00 93.31 153 ASN A N 1
ATOM 1204 C CA . ASN A 1 153 ? 29.681 4.986 -59.659 1.00 93.31 153 ASN A CA 1
ATOM 1205 C C . ASN A 1 153 ? 29.378 4.271 -60.983 1.00 93.31 153 ASN A C 1
ATOM 1207 O O . ASN A 1 153 ? 30.247 4.209 -61.851 1.00 93.31 153 ASN A O 1
ATOM 1211 N N . GLN A 1 154 ? 28.151 3.776 -61.175 1.00 94.12 154 GLN A N 1
ATOM 1212 C CA . GLN A 1 154 ? 27.719 3.191 -62.447 1.00 94.12 154 GLN A CA 1
ATOM 1213 C C . GLN A 1 154 ? 27.745 4.218 -63.584 1.00 94.12 154 GLN A C 1
ATOM 1215 O O . GLN A 1 154 ? 28.249 3.909 -64.664 1.00 94.12 154 GLN A O 1
ATOM 1220 N N . ARG A 1 155 ? 27.264 5.448 -63.347 1.00 93.44 155 ARG A N 1
ATOM 1221 C CA . ARG A 1 155 ? 27.323 6.537 -64.339 1.00 93.44 155 ARG A CA 1
ATOM 1222 C C . ARG A 1 155 ? 28.766 6.891 -64.698 1.00 93.44 155 ARG A C 1
ATOM 1224 O O . ARG A 1 155 ? 29.100 6.931 -65.878 1.00 93.44 155 ARG A O 1
ATOM 1231 N N . VAL A 1 156 ? 29.636 7.063 -63.702 1.00 93.00 156 VAL A N 1
ATOM 1232 C CA . VAL A 1 156 ? 31.064 7.359 -63.918 1.00 93.00 156 VAL A CA 1
ATOM 1233 C C . VAL A 1 156 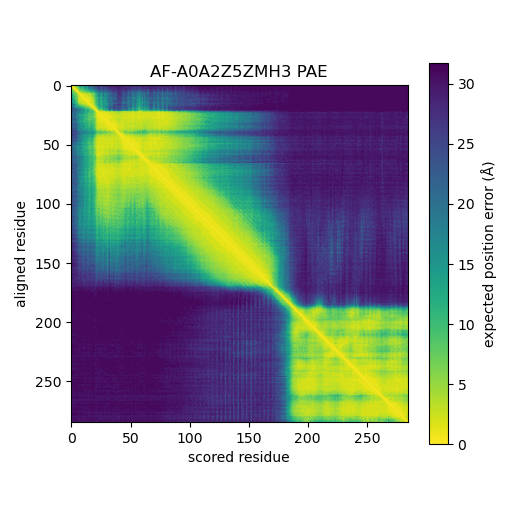? 31.759 6.221 -64.671 1.00 93.00 156 VAL A C 1
ATOM 1235 O O . VAL A 1 156 ? 32.513 6.477 -65.611 1.00 93.00 156 VAL A O 1
ATOM 1238 N N . ALA A 1 157 ? 31.483 4.961 -64.322 1.00 91.88 157 ALA A N 1
ATOM 1239 C CA . ALA A 1 157 ? 32.027 3.801 -65.024 1.00 91.88 157 ALA A CA 1
ATOM 1240 C C . ALA A 1 157 ? 31.536 3.724 -66.479 1.00 91.88 157 ALA A C 1
ATOM 1242 O O . ALA A 1 157 ? 32.332 3.452 -67.379 1.00 91.88 157 ALA A O 1
ATOM 1243 N N . ALA A 1 158 ? 30.255 4.014 -66.730 1.00 91.31 158 ALA A N 1
ATOM 1244 C CA . ALA A 1 158 ? 29.692 4.075 -68.076 1.00 91.31 158 ALA A CA 1
ATOM 1245 C C . ALA A 1 158 ? 30.322 5.204 -68.910 1.00 91.31 158 ALA A C 1
ATOM 1247 O O . ALA A 1 158 ? 30.693 4.984 -70.064 1.00 91.31 158 ALA A O 1
ATOM 1248 N N . GLU A 1 159 ? 30.524 6.390 -68.329 1.00 90.25 159 GLU A N 1
ATOM 1249 C CA . GLU A 1 159 ? 31.231 7.497 -68.980 1.00 90.25 159 GLU A CA 1
ATOM 1250 C C . GLU A 1 159 ? 32.694 7.153 -69.278 1.00 90.25 159 GLU A C 1
ATOM 1252 O O . GLU A 1 159 ? 33.185 7.436 -70.372 1.00 90.25 159 GLU A O 1
ATOM 1257 N N . ALA A 1 160 ? 33.396 6.515 -68.338 1.00 87.44 160 ALA A N 1
ATOM 1258 C CA . ALA A 1 160 ? 34.768 6.059 -68.533 1.00 87.44 160 ALA A CA 1
ATOM 1259 C C . ALA A 1 160 ? 34.857 4.996 -69.640 1.00 87.44 160 ALA A C 1
ATOM 1261 O O . ALA A 1 160 ? 35.737 5.079 -70.500 1.00 87.44 160 ALA A O 1
ATOM 1262 N N . ALA A 1 161 ? 33.919 4.045 -69.680 1.00 87.94 161 ALA A N 1
ATOM 1263 C CA . ALA A 1 161 ? 33.814 3.055 -70.748 1.00 87.94 161 ALA A CA 1
ATOM 1264 C C . ALA A 1 161 ? 33.532 3.716 -72.108 1.00 87.94 161 ALA A C 1
ATOM 1266 O O . ALA A 1 161 ? 34.189 3.386 -73.096 1.00 87.94 161 ALA A O 1
ATOM 1267 N N . ALA A 1 162 ? 32.637 4.708 -72.161 1.00 83.69 162 ALA A N 1
ATOM 1268 C CA . ALA A 1 162 ? 32.358 5.479 -73.370 1.00 83.69 162 ALA A CA 1
ATOM 1269 C C . ALA A 1 162 ? 33.577 6.299 -73.833 1.00 83.69 162 ALA A C 1
ATOM 1271 O O . ALA A 1 162 ? 33.885 6.326 -75.025 1.00 83.69 162 ALA A O 1
ATOM 1272 N N . ARG A 1 163 ? 34.319 6.930 -72.909 1.00 82.62 163 ARG A N 1
ATOM 1273 C CA . ARG A 1 163 ? 35.588 7.620 -73.209 1.00 82.62 163 ARG A CA 1
ATOM 1274 C C . ARG A 1 163 ? 36.639 6.648 -73.735 1.00 82.62 163 ARG A C 1
ATOM 1276 O O . ARG A 1 163 ? 37.281 6.957 -74.733 1.00 82.62 163 ARG A O 1
ATOM 1283 N N . LYS A 1 164 ? 36.778 5.466 -73.127 1.00 81.50 164 LYS A N 1
ATOM 1284 C CA . LYS A 1 164 ? 37.691 4.410 -73.586 1.00 81.50 164 LYS A CA 1
ATOM 1285 C C . LYS A 1 164 ? 37.312 3.900 -74.978 1.00 81.50 164 LYS A C 1
ATOM 1287 O O . LYS A 1 164 ? 38.195 3.744 -75.812 1.00 81.50 164 LYS A O 1
ATOM 1292 N N . ALA A 1 165 ? 36.024 3.706 -75.261 1.00 76.94 165 ALA A N 1
ATOM 1293 C CA . ALA A 1 165 ? 35.541 3.322 -76.588 1.00 76.94 165 ALA A CA 1
ATOM 1294 C C . ALA A 1 165 ? 35.820 4.409 -77.643 1.00 76.94 165 ALA A C 1
ATOM 1296 O O . ALA A 1 165 ? 36.294 4.098 -78.733 1.00 76.94 165 ALA A O 1
ATOM 1297 N N . ARG A 1 166 ? 35.617 5.692 -77.304 1.00 76.06 166 ARG A N 1
ATOM 1298 C CA . ARG A 1 166 ? 35.988 6.828 -78.170 1.00 76.06 166 ARG A CA 1
ATOM 1299 C C . ARG A 1 166 ? 37.499 6.900 -78.404 1.00 76.06 166 ARG A C 1
ATOM 1301 O O . ARG A 1 166 ? 37.923 7.074 -79.538 1.00 76.06 166 ARG A O 1
ATOM 1308 N N . ALA A 1 167 ? 38.308 6.715 -77.363 1.00 70.94 167 ALA A N 1
ATOM 1309 C CA . ALA A 1 167 ? 39.764 6.682 -77.476 1.00 70.94 167 ALA A CA 1
ATOM 1310 C C . ALA A 1 167 ? 40.255 5.488 -78.310 1.00 70.94 167 ALA A C 1
ATOM 1312 O O . ALA A 1 167 ? 41.175 5.654 -79.098 1.00 70.94 167 ALA A O 1
ATOM 1313 N N . ALA A 1 168 ? 39.624 4.314 -78.207 1.00 65.50 168 ALA A N 1
ATOM 1314 C CA . ALA A 1 168 ? 39.932 3.148 -79.041 1.00 65.50 168 ALA A CA 1
ATOM 1315 C C . ALA A 1 168 ? 39.536 3.351 -80.517 1.00 65.50 168 ALA A C 1
ATOM 1317 O O . ALA A 1 168 ? 40.250 2.901 -81.415 1.00 65.50 168 ALA A O 1
ATOM 1318 N N . ALA A 1 169 ? 38.442 4.075 -80.777 1.00 59.84 169 ALA A N 1
ATOM 1319 C CA . ALA A 1 169 ? 38.059 4.485 -82.128 1.00 59.84 169 ALA A CA 1
ATOM 1320 C C . ALA A 1 169 ? 39.060 5.490 -82.733 1.00 59.84 169 ALA A C 1
ATOM 1322 O O . ALA A 1 169 ? 39.378 5.393 -83.913 1.00 59.84 169 ALA A O 1
ATOM 1323 N N . VAL A 1 170 ? 39.611 6.404 -81.922 1.00 59.06 170 VAL A N 1
ATOM 1324 C CA . VAL A 1 170 ? 40.679 7.337 -82.336 1.00 59.06 170 VAL A CA 1
ATOM 1325 C C . VAL A 1 170 ? 42.035 6.623 -82.484 1.00 59.06 170 VAL A C 1
ATOM 1327 O O . VAL A 1 170 ? 42.764 6.881 -83.436 1.00 59.06 170 VAL A O 1
ATOM 1330 N N . ALA A 1 171 ? 42.361 5.675 -81.602 1.00 51.84 171 ALA A N 1
ATOM 1331 C CA . ALA A 1 171 ? 43.598 4.890 -81.646 1.00 51.84 171 ALA A CA 1
ATOM 1332 C C . ALA A 1 171 ? 43.632 3.871 -82.801 1.00 51.84 171 ALA A C 1
ATOM 1334 O O . ALA A 1 171 ? 44.709 3.506 -83.256 1.00 51.84 171 ALA A O 1
ATOM 1335 N N . SER A 1 172 ? 42.479 3.469 -83.348 1.00 46.19 172 SER A N 1
ATOM 1336 C CA . SER A 1 172 ? 42.420 2.677 -84.591 1.00 46.19 172 SER A CA 1
ATOM 1337 C C . SER A 1 172 ? 42.857 3.463 -85.843 1.00 46.19 172 SER A C 1
ATOM 1339 O O . SER A 1 172 ? 42.868 2.897 -86.932 1.00 46.19 172 SER A O 1
ATOM 1341 N N . ALA A 1 173 ? 43.249 4.739 -85.705 1.00 47.09 173 ALA A N 1
ATOM 1342 C CA . ALA A 1 173 ? 43.800 5.566 -86.780 1.00 47.09 173 ALA A CA 1
ATOM 1343 C C . ALA A 1 173 ? 45.304 5.903 -86.641 1.00 47.09 173 ALA A C 1
ATOM 1345 O O . ALA A 1 173 ? 45.845 6.532 -87.547 1.00 47.09 173 ALA A O 1
ATOM 1346 N N . GLN A 1 174 ? 46.017 5.488 -85.581 1.00 37.12 174 GLN A N 1
ATOM 1347 C CA . GLN A 1 174 ? 47.471 5.712 -85.470 1.00 37.12 174 GLN A CA 1
ATOM 1348 C C . GLN A 1 174 ? 48.206 4.582 -84.722 1.00 37.12 174 GLN A C 1
ATOM 1350 O O . GLN A 1 174 ? 47.729 4.124 -83.684 1.00 37.12 174 GLN A O 1
ATOM 1355 N N . PRO A 1 175 ? 49.388 4.142 -85.204 1.00 33.41 175 PRO A N 1
ATOM 1356 C CA . PRO A 1 175 ? 50.135 3.058 -84.585 1.00 33.41 175 PRO A CA 1
ATOM 1357 C C . PRO A 1 175 ? 50.875 3.498 -83.310 1.00 33.41 175 PRO A C 1
ATOM 1359 O O . PRO A 1 175 ? 51.507 4.549 -83.241 1.00 33.41 175 PRO A O 1
ATOM 1362 N N . THR A 1 176 ? 50.768 2.609 -82.325 1.00 35.97 176 THR A N 1
ATOM 1363 C CA . THR A 1 176 ? 51.491 2.421 -81.057 1.00 35.97 176 THR A CA 1
ATOM 1364 C C . THR A 1 176 ? 52.833 3.137 -80.850 1.00 35.97 176 THR A C 1
ATOM 1366 O O . THR A 1 176 ? 53.796 2.885 -81.570 1.00 35.97 176 THR A O 1
ATOM 1369 N N . ALA A 1 177 ? 52.944 3.840 -79.717 1.00 32.72 177 ALA A N 1
ATOM 1370 C CA . ALA A 1 177 ? 54.201 4.057 -78.999 1.00 32.72 177 ALA A CA 1
ATOM 1371 C C . ALA A 1 177 ? 54.010 3.642 -77.531 1.00 32.72 177 ALA A C 1
ATOM 1373 O O . ALA A 1 177 ? 53.187 4.208 -76.808 1.00 32.72 177 ALA A O 1
ATOM 1374 N N . GLY A 1 178 ? 54.729 2.596 -77.123 1.00 37.84 178 GLY A N 1
ATOM 1375 C CA . GLY A 1 178 ? 54.688 2.050 -75.773 1.00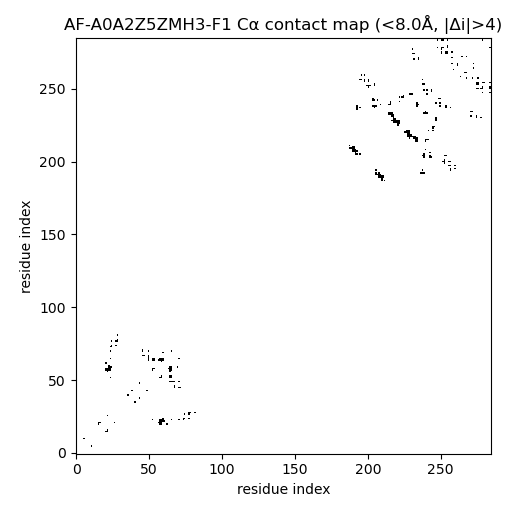 37.84 178 GLY A CA 1
ATOM 1376 C C . GLY A 1 178 ? 55.316 2.991 -74.752 1.00 37.84 178 GLY A C 1
ATOM 1377 O O . GLY A 1 178 ? 56.316 3.641 -75.031 1.00 37.84 178 GLY A O 1
ATOM 1378 N N . HIS A 1 179 ? 54.739 3.022 -73.555 1.00 33.16 179 HIS A N 1
ATOM 1379 C CA . HIS A 1 179 ? 55.395 3.554 -72.369 1.00 33.16 179 HIS A CA 1
ATOM 1380 C C . HIS A 1 179 ? 55.149 2.587 -71.213 1.00 33.16 179 HIS A C 1
ATOM 1382 O O . HIS A 1 179 ? 54.023 2.420 -70.744 1.00 33.16 179 HIS A O 1
ATOM 1388 N N . SER A 1 180 ? 56.225 1.918 -70.803 1.00 32.69 180 SER A N 1
ATOM 1389 C CA . SER A 1 180 ? 56.298 1.119 -69.586 1.00 32.69 180 SER A CA 1
ATOM 1390 C C . SER A 1 180 ? 56.210 2.037 -68.371 1.00 32.69 180 SER A C 1
ATOM 1392 O O . SER A 1 180 ? 57.004 2.967 -68.236 1.00 32.69 180 SER A O 1
ATOM 1394 N N . ALA A 1 181 ? 55.270 1.756 -67.471 1.00 33.12 181 ALA A N 1
ATOM 1395 C CA . ALA A 1 181 ? 55.241 2.367 -66.152 1.00 33.12 181 ALA A CA 1
ATOM 1396 C C . ALA A 1 181 ? 56.282 1.674 -65.263 1.00 33.12 181 ALA A C 1
ATOM 1398 O O . ALA A 1 181 ? 56.165 0.493 -64.939 1.00 33.12 181 ALA A O 1
ATOM 1399 N N . VAL A 1 182 ? 57.322 2.425 -64.917 1.00 33.28 182 VAL A N 1
ATOM 1400 C CA . VAL A 1 182 ? 58.336 2.070 -63.925 1.00 33.28 182 VAL A CA 1
ATOM 1401 C C . VAL A 1 182 ? 57.702 2.174 -62.537 1.00 33.28 182 VAL A C 1
ATOM 1403 O O . VAL A 1 182 ? 57.194 3.230 -62.167 1.00 33.28 182 VAL A O 1
ATOM 1406 N N . ALA A 1 183 ? 57.734 1.087 -61.770 1.00 36.78 183 ALA A N 1
ATOM 1407 C CA . ALA A 1 183 ? 57.500 1.123 -60.331 1.00 36.78 183 ALA A CA 1
ATOM 1408 C C . ALA A 1 183 ? 58.795 1.589 -59.642 1.00 36.78 183 ALA A C 1
ATOM 1410 O O . ALA A 1 183 ? 59.835 0.970 -59.885 1.00 36.78 183 ALA A O 1
ATOM 1411 N N . PRO A 1 184 ? 58.795 2.634 -58.797 1.00 42.72 184 PRO A N 1
ATOM 1412 C CA . PRO A 1 184 ? 59.948 2.902 -57.965 1.00 42.72 184 PRO A CA 1
ATOM 1413 C C . PRO A 1 184 ? 59.852 2.035 -56.709 1.00 42.72 184 PRO A C 1
ATOM 1415 O O . PRO A 1 184 ? 58.978 2.213 -55.863 1.00 42.72 184 PRO A O 1
ATOM 1418 N N . ALA A 1 185 ? 60.776 1.083 -56.611 1.00 44.06 185 ALA A N 1
ATOM 1419 C CA . ALA A 1 185 ? 61.248 0.583 -55.334 1.00 44.06 185 ALA A CA 1
ATOM 1420 C C . ALA A 1 185 ? 61.960 1.744 -54.624 1.00 44.06 185 ALA A C 1
ATOM 1422 O O . ALA A 1 185 ? 62.917 2.301 -55.163 1.00 44.06 185 ALA A O 1
ATOM 1423 N N . GLY A 1 186 ? 61.462 2.139 -53.456 1.00 39.66 186 GLY A N 1
ATOM 1424 C CA . GLY A 1 186 ? 62.081 3.142 -52.600 1.00 39.66 186 GLY A CA 1
ATOM 1425 C C . GLY A 1 186 ? 62.261 2.549 -51.215 1.00 39.66 186 GLY A C 1
ATOM 1426 O O . GLY A 1 186 ? 61.281 2.281 -50.532 1.00 39.66 186 GLY A O 1
ATOM 1427 N N . ASP A 1 187 ? 63.513 2.310 -50.848 1.00 51.88 187 ASP A N 1
ATOM 1428 C CA . ASP A 1 187 ? 63.945 1.981 -49.495 1.00 51.88 187 ASP A CA 1
ATOM 1429 C C . ASP A 1 187 ? 63.767 3.255 -48.644 1.00 51.88 187 ASP A C 1
ATOM 1431 O O . ASP A 1 187 ? 64.605 4.160 -48.681 1.00 51.88 187 ASP A O 1
ATOM 1435 N N . THR A 1 188 ? 62.600 3.424 -48.009 1.00 56.34 188 THR A N 1
ATOM 1436 C CA . THR A 1 188 ? 62.306 4.603 -47.184 1.00 56.34 188 THR A CA 1
ATOM 1437 C C . THR A 1 188 ? 62.952 4.462 -45.809 1.00 56.34 188 THR A C 1
ATOM 1439 O O . THR A 1 188 ? 62.694 3.518 -45.064 1.00 56.34 188 THR A O 1
ATOM 1442 N N . ALA A 1 189 ? 63.807 5.426 -45.453 1.00 65.19 189 ALA A N 1
ATOM 1443 C CA . ALA A 1 189 ? 64.422 5.498 -44.133 1.00 65.19 189 ALA A CA 1
ATOM 1444 C C . ALA A 1 189 ? 63.347 5.810 -43.078 1.00 65.19 189 ALA A C 1
ATOM 1446 O O . ALA A 1 189 ? 62.872 6.943 -42.978 1.00 65.19 189 ALA A O 1
ATOM 1447 N N . LEU A 1 190 ? 62.951 4.794 -42.308 1.00 74.88 190 LEU A N 1
ATOM 1448 C CA . LEU A 1 190 ? 62.010 4.949 -41.202 1.00 74.88 190 LEU A CA 1
ATOM 1449 C C . LEU A 1 190 ? 62.640 5.790 -40.080 1.00 74.88 190 LEU A C 1
ATOM 1451 O O . LEU A 1 190 ? 63.805 5.603 -39.727 1.00 74.88 190 LEU A O 1
ATOM 1455 N N . VAL A 1 191 ? 61.861 6.704 -39.505 1.00 73.56 191 VAL A N 1
ATOM 1456 C CA . VAL A 1 191 ? 62.282 7.622 -38.440 1.00 73.56 191 VAL A CA 1
ATOM 1457 C C . VAL A 1 191 ? 61.588 7.245 -37.138 1.00 73.56 191 VAL A C 1
ATOM 1459 O O . VAL A 1 191 ? 60.371 7.090 -37.099 1.00 73.56 191 VAL A O 1
ATOM 1462 N N . THR A 1 192 ? 62.349 7.133 -36.051 1.00 79.25 192 THR A N 1
ATOM 1463 C CA . THR A 1 192 ? 61.795 6.965 -34.700 1.00 79.25 192 THR A CA 1
ATOM 1464 C C . THR A 1 192 ? 61.561 8.334 -34.067 1.00 79.25 192 THR A C 1
ATOM 1466 O O . THR A 1 192 ? 62.441 9.194 -34.110 1.00 79.25 192 THR A O 1
ATOM 1469 N N . LEU A 1 193 ? 60.388 8.547 -33.468 1.00 80.19 193 LEU A N 1
ATOM 1470 C CA . LEU A 1 193 ? 60.108 9.765 -32.705 1.00 80.19 193 LEU A CA 1
ATOM 1471 C C . LEU A 1 193 ? 60.833 9.730 -31.352 1.00 80.19 193 LEU A C 1
ATOM 1473 O O . LEU A 1 193 ? 60.781 8.725 -30.644 1.00 80.19 193 LEU A O 1
ATOM 1477 N N . ASP A 1 194 ? 61.462 10.843 -30.975 1.00 78.44 194 ASP A N 1
ATOM 1478 C CA . ASP A 1 194 ? 62.068 11.023 -29.651 1.00 78.44 194 ASP A CA 1
ATOM 1479 C C . ASP A 1 194 ? 60.972 11.318 -28.611 1.00 78.44 194 ASP A C 1
ATOM 1481 O O . ASP A 1 194 ? 60.648 12.470 -28.312 1.00 78.44 194 ASP A O 1
ATOM 1485 N N . LEU A 1 195 ? 60.311 10.254 -28.145 1.00 83.25 195 LEU A N 1
ATOM 1486 C CA . LEU A 1 195 ? 59.200 10.306 -27.194 1.00 83.25 195 LEU A CA 1
ATOM 1487 C C . LEU A 1 195 ? 59.614 9.727 -25.834 1.00 83.25 195 LEU A C 1
ATOM 1489 O O . LEU A 1 195 ? 60.284 8.691 -25.784 1.00 83.25 195 LEU A O 1
ATOM 1493 N N . PRO A 1 196 ? 59.164 10.322 -24.712 1.00 81.88 196 PRO A N 1
ATOM 1494 C CA . PRO A 1 196 ? 59.421 9.767 -23.389 1.00 81.88 196 PRO A CA 1
ATOM 1495 C C . PRO A 1 196 ? 58.783 8.378 -23.240 1.00 81.88 196 PRO A C 1
ATOM 1497 O O . PRO A 1 196 ? 57.649 8.139 -23.668 1.00 81.88 196 PRO A O 1
ATOM 1500 N N . GLN A 1 197 ? 59.508 7.459 -22.601 1.00 83.94 197 GLN A N 1
ATOM 1501 C CA . GLN A 1 197 ? 59.002 6.131 -22.246 1.00 83.94 197 GLN A CA 1
ATOM 1502 C C . GLN A 1 197 ? 58.049 6.260 -21.050 1.00 83.94 197 GLN A C 1
ATOM 1504 O O . GLN A 1 197 ? 58.479 6.592 -19.946 1.00 83.94 197 GLN A O 1
ATOM 1509 N N . ILE A 1 198 ? 56.750 6.045 -21.276 1.00 85.38 198 ILE A N 1
ATOM 1510 C CA . ILE A 1 198 ? 55.692 6.249 -20.275 1.00 85.38 198 ILE A CA 1
ATOM 1511 C C . ILE A 1 198 ? 54.956 4.934 -20.029 1.00 85.38 198 ILE A C 1
ATOM 1513 O O . ILE A 1 198 ? 54.567 4.231 -20.961 1.00 85.38 198 ILE A O 1
ATOM 1517 N N . GLU A 1 199 ? 54.687 4.633 -18.760 1.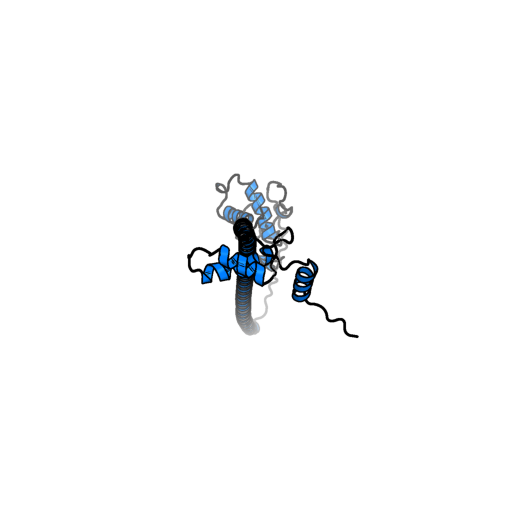00 79.50 199 GLU A N 1
ATOM 1518 C CA . GLU A 1 199 ? 53.931 3.446 -18.376 1.00 79.50 199 GLU A CA 1
ATOM 1519 C C . GLU A 1 199 ? 52.493 3.455 -18.942 1.00 79.50 199 GLU A C 1
ATOM 1521 O O . GLU A 1 199 ? 51.709 4.400 -18.778 1.00 79.50 199 GLU A O 1
ATOM 1526 N N . GLY A 1 200 ? 52.133 2.364 -19.623 1.00 79.88 200 GLY A N 1
ATOM 1527 C CA . GLY A 1 200 ? 50.816 2.168 -20.231 1.00 79.88 200 GLY A CA 1
ATOM 1528 C C . GLY A 1 200 ? 50.597 2.879 -21.571 1.00 79.88 200 GLY A C 1
ATOM 1529 O O . GLY A 1 200 ? 49.451 2.939 -22.017 1.00 79.88 200 GLY A O 1
ATOM 1530 N N . VAL A 1 201 ? 51.656 3.399 -22.202 1.00 86.50 201 VAL A N 1
ATOM 1531 C CA . VAL A 1 201 ? 51.691 3.703 -23.643 1.00 86.50 201 VAL A CA 1
ATOM 1532 C C . VAL A 1 201 ? 52.118 2.436 -24.394 1.00 86.50 201 VAL A C 1
ATOM 1534 O O . VAL A 1 201 ? 53.047 1.749 -23.967 1.00 86.50 201 VAL A O 1
ATOM 1537 N N . SER A 1 202 ? 51.427 2.083 -25.483 1.00 86.25 202 SER A N 1
ATOM 1538 C CA . SER A 1 202 ? 51.770 0.890 -26.271 1.00 86.25 202 SER A CA 1
ATOM 1539 C C . SER A 1 202 ? 53.127 1.025 -26.964 1.00 86.25 202 SER A C 1
ATOM 1541 O O . SER A 1 202 ? 53.532 2.117 -27.359 1.00 86.25 202 SER A O 1
ATOM 1543 N N . TYR A 1 203 ? 53.788 -0.108 -27.224 1.00 83.06 203 TYR A N 1
ATOM 1544 C CA . TYR A 1 203 ? 55.027 -0.149 -28.012 1.00 83.06 203 TYR A CA 1
ATOM 1545 C C . TYR A 1 203 ? 54.857 0.458 -29.417 1.00 83.06 203 TYR A C 1
ATOM 1547 O O . TYR A 1 203 ? 55.805 1.019 -29.955 1.00 83.06 203 TYR A O 1
ATOM 1555 N N . ARG A 1 204 ? 53.634 0.415 -29.970 1.00 83.25 204 ARG A N 1
ATOM 1556 C CA . ARG A 1 204 ? 53.268 1.003 -31.272 1.00 83.25 204 ARG A CA 1
ATOM 1557 C C . ARG A 1 204 ? 53.506 2.511 -31.346 1.00 83.25 204 ARG A C 1
ATOM 1559 O O . ARG A 1 204 ? 53.746 3.042 -32.423 1.00 83.25 204 ARG A O 1
ATOM 1566 N N . ALA A 1 205 ? 53.474 3.212 -30.212 1.00 83.50 205 ALA A N 1
ATOM 1567 C CA . ALA A 1 205 ? 53.804 4.633 -30.157 1.00 83.50 205 ALA A CA 1
ATOM 1568 C C . ALA A 1 205 ? 55.286 4.917 -30.461 1.00 83.50 205 ALA A C 1
ATOM 1570 O O . ALA A 1 205 ? 55.632 6.030 -30.840 1.00 83.50 205 ALA A O 1
ATOM 1571 N N . TYR A 1 206 ? 56.152 3.918 -30.302 1.00 82.56 206 TYR A N 1
ATOM 1572 C CA . TYR A 1 206 ? 57.599 4.040 -30.463 1.00 82.56 206 TYR A CA 1
ATOM 1573 C C . TYR A 1 206 ? 58.109 3.367 -31.744 1.00 82.56 206 TYR A C 1
ATOM 1575 O O . TYR A 1 206 ? 59.319 3.284 -31.953 1.00 82.56 206 TYR A O 1
ATOM 1583 N N . GLU A 1 207 ? 57.209 2.867 -32.597 1.00 82.06 207 GLU A N 1
ATOM 1584 C CA . GLU A 1 207 ? 57.596 2.249 -33.860 1.00 82.06 207 GLU A CA 1
ATOM 1585 C C . GLU A 1 207 ? 58.126 3.296 -34.854 1.00 82.06 207 GLU A C 1
ATOM 1587 O O . GLU A 1 207 ? 57.577 4.400 -34.948 1.00 82.06 207 GLU A O 1
ATOM 1592 N N . PRO A 1 208 ? 59.187 2.967 -35.614 1.00 79.75 208 PRO A N 1
ATOM 1593 C CA . PRO A 1 208 ? 59.662 3.822 -36.691 1.00 79.75 208 PRO A CA 1
ATOM 1594 C C . PRO A 1 208 ? 58.558 4.055 -37.731 1.00 79.75 208 PRO A C 1
ATOM 1596 O O . PRO A 1 208 ? 57.916 3.107 -38.184 1.00 79.75 208 PRO A O 1
ATOM 1599 N N . PHE A 1 209 ? 58.355 5.305 -38.143 1.00 77.81 209 PHE A N 1
ATOM 1600 C CA . PHE A 1 209 ? 57.365 5.672 -39.155 1.00 77.81 209 PHE A CA 1
ATOM 1601 C C . PHE A 1 209 ? 58.040 6.228 -40.409 1.00 77.81 209 PHE A C 1
ATOM 1603 O O . PHE A 1 209 ? 59.158 6.738 -40.359 1.00 77.81 209 PHE A O 1
ATOM 1610 N N . ASP A 1 210 ? 57.355 6.133 -41.546 1.00 79.88 210 ASP A N 1
ATOM 1611 C CA . ASP A 1 210 ? 57.830 6.704 -42.803 1.00 79.88 210 ASP A CA 1
ATOM 1612 C C . ASP A 1 210 ? 57.486 8.207 -42.859 1.00 79.88 210 ASP A C 1
ATOM 1614 O O . ASP A 1 210 ? 56.303 8.555 -42.955 1.00 79.88 210 ASP A O 1
ATOM 1618 N N . PRO A 1 211 ? 58.482 9.114 -42.808 1.00 69.81 211 PRO A N 1
ATOM 1619 C CA . PRO A 1 211 ? 58.240 10.554 -42.812 1.00 69.81 211 PRO A CA 1
ATOM 1620 C C . PRO A 1 211 ? 57.810 11.090 -44.185 1.00 69.81 211 PRO A C 1
ATOM 1622 O O . PRO A 1 211 ? 57.411 12.249 -44.285 1.00 69.81 211 PRO A O 1
ATOM 1625 N N . THR A 1 212 ? 57.912 10.287 -45.251 1.00 74.25 212 THR A N 1
ATOM 1626 C CA . THR A 1 212 ? 57.523 10.693 -46.611 1.00 74.25 212 THR A CA 1
ATOM 1627 C C . THR A 1 212 ? 56.022 10.551 -46.863 1.00 74.25 212 THR A C 1
ATOM 1629 O O . THR A 1 212 ? 55.499 11.111 -47.830 1.00 74.25 212 THR A O 1
ATOM 1632 N N . LEU A 1 213 ? 55.310 9.837 -45.985 1.00 77.38 213 LEU A N 1
ATOM 1633 C CA . LEU A 1 213 ? 53.868 9.668 -46.088 1.00 77.38 213 LEU A CA 1
ATOM 1634 C C . LEU A 1 213 ? 53.131 10.915 -45.580 1.00 77.38 213 LEU A C 1
ATOM 1636 O O . LEU A 1 213 ? 53.475 11.455 -44.527 1.00 77.38 213 LEU A O 1
ATOM 1640 N N . PRO A 1 214 ? 52.072 11.365 -46.279 1.00 78.50 214 PRO A N 1
ATOM 1641 C CA . PRO A 1 214 ? 51.260 12.467 -45.793 1.00 78.50 214 PRO A CA 1
ATOM 1642 C C . PRO A 1 214 ? 50.534 12.075 -44.492 1.00 78.50 214 PRO A C 1
ATOM 1644 O O . PRO A 1 214 ? 50.158 10.900 -44.331 1.00 78.50 214 PRO A O 1
ATOM 1647 N N . PRO A 1 215 ? 50.301 13.051 -43.590 1.00 83.50 215 PRO A N 1
ATOM 1648 C CA . PRO A 1 215 ? 49.551 12.829 -42.358 1.00 83.50 215 PRO A CA 1
ATOM 1649 C C . PRO A 1 215 ? 48.151 12.314 -42.685 1.00 83.50 215 PRO A C 1
ATOM 1651 O O . PRO A 1 215 ? 47.522 12.798 -43.631 1.00 83.50 215 PRO A O 1
ATOM 1654 N N . ILE A 1 216 ? 47.667 11.344 -41.906 1.00 85.94 216 ILE A N 1
ATOM 1655 C CA . ILE A 1 216 ? 46.293 10.858 -42.046 1.00 85.94 216 ILE A CA 1
ATOM 1656 C C . ILE A 1 216 ? 45.330 12.000 -41.752 1.00 85.94 216 ILE A C 1
ATOM 1658 O O . ILE A 1 216 ? 45.435 12.668 -40.719 1.00 85.94 216 ILE A O 1
ATOM 1662 N N . ARG A 1 217 ? 44.357 12.179 -42.645 1.00 86.06 217 ARG A N 1
ATOM 1663 C CA . ARG A 1 217 ? 43.282 13.153 -42.465 1.00 86.06 217 ARG A CA 1
ATOM 1664 C C . ARG A 1 217 ? 42.035 12.519 -41.880 1.00 86.06 217 ARG A C 1
ATOM 1666 O O . ARG A 1 217 ? 41.714 11.355 -42.135 1.00 86.06 217 ARG A O 1
ATOM 1673 N N . LYS A 1 218 ? 41.266 13.326 -41.153 1.00 86.00 218 LYS A N 1
ATOM 1674 C CA . LYS A 1 218 ? 39.914 12.954 -40.737 1.00 86.00 218 LYS A CA 1
ATOM 1675 C C . LYS A 1 218 ? 39.075 12.519 -41.948 1.00 86.00 218 LYS A C 1
ATOM 1677 O O . LYS A 1 218 ? 38.985 13.229 -42.947 1.00 86.00 218 LYS A O 1
ATOM 1682 N N . GLY A 1 219 ? 38.404 11.380 -41.822 1.00 83.25 219 GLY A N 1
ATOM 1683 C CA . GLY A 1 219 ? 37.547 10.786 -42.846 1.00 83.25 219 GLY A CA 1
ATOM 1684 C C . GLY A 1 219 ? 38.263 9.820 -43.790 1.00 83.25 219 GLY A C 1
ATOM 1685 O O . GLY A 1 219 ? 37.585 9.111 -44.530 1.00 83.25 219 GLY A O 1
ATOM 1686 N N . GLU A 1 220 ? 39.599 9.742 -43.757 1.00 85.38 220 GLU A N 1
ATOM 1687 C CA . GLU A 1 220 ? 40.327 8.695 -44.477 1.00 85.38 220 GLU A CA 1
ATOM 1688 C C . GLU A 1 220 ? 40.017 7.320 -43.877 1.00 85.38 220 GLU A C 1
ATOM 1690 O O . GLU A 1 220 ? 39.820 7.178 -42.669 1.00 85.38 220 GLU A O 1
ATOM 1695 N N . ILE A 1 221 ? 39.950 6.299 -44.730 1.00 83.00 221 ILE A N 1
ATOM 1696 C CA . ILE A 1 221 ? 39.621 4.933 -44.317 1.00 83.00 221 ILE A CA 1
ATOM 1697 C C . ILE A 1 221 ? 40.891 4.247 -43.818 1.00 83.00 221 ILE A C 1
ATOM 1699 O O . ILE A 1 221 ? 41.890 4.181 -44.537 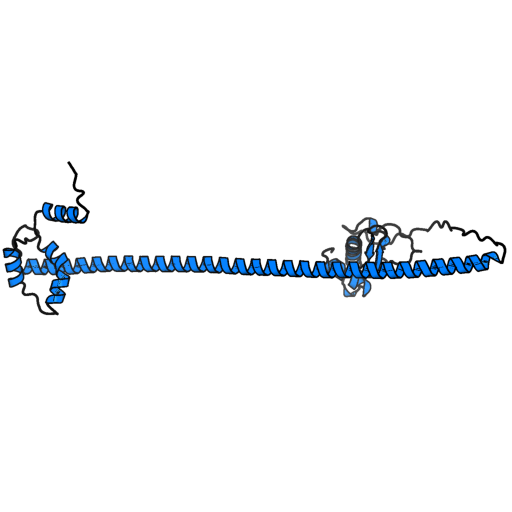1.00 83.00 221 ILE A O 1
ATOM 1703 N N . ASN A 1 222 ? 40.844 3.702 -42.604 1.00 81.38 222 ASN A N 1
ATOM 1704 C CA . ASN A 1 222 ? 41.905 2.861 -42.077 1.00 81.38 222 ASN A CA 1
ATOM 1705 C C . ASN A 1 222 ? 41.992 1.561 -42.902 1.00 81.38 222 ASN A C 1
ATOM 1707 O O . ASN A 1 222 ? 41.014 0.811 -42.942 1.00 81.38 222 ASN A O 1
ATOM 1711 N N . PRO A 1 223 ? 43.140 1.247 -43.528 1.00 74.00 223 PRO A N 1
ATOM 1712 C CA . PRO A 1 223 ? 43.296 0.021 -44.307 1.00 74.00 223 PRO A CA 1
ATOM 1713 C C . PRO A 1 223 ? 43.230 -1.262 -43.460 1.00 74.00 223 PRO A C 1
ATOM 1715 O O . PRO A 1 223 ? 42.939 -2.319 -44.009 1.00 74.00 223 PRO A O 1
ATOM 1718 N N . LEU A 1 224 ? 43.491 -1.185 -42.148 1.00 74.56 224 LEU A N 1
ATOM 1719 C CA . LEU A 1 224 ? 43.493 -2.338 -41.242 1.00 74.56 224 LEU A CA 1
ATOM 1720 C C . LEU A 1 224 ? 42.086 -2.701 -40.755 1.00 74.56 224 LEU A C 1
ATOM 1722 O O . LEU A 1 224 ? 41.714 -3.870 -40.778 1.00 74.56 224 LEU A O 1
ATOM 1726 N N . SER A 1 225 ? 41.293 -1.711 -40.335 1.00 73.81 225 SER A N 1
ATOM 1727 C CA . SER A 1 225 ? 39.956 -1.943 -39.763 1.00 73.81 225 SER A CA 1
ATOM 1728 C C . SER A 1 225 ? 38.795 -1.605 -40.700 1.00 73.81 225 SER A C 1
ATOM 1730 O O . SER A 1 225 ? 37.652 -1.944 -40.399 1.00 73.81 225 SER A O 1
ATOM 1732 N N . GLY A 1 226 ? 39.050 -0.926 -41.823 1.00 78.06 226 GLY A N 1
ATOM 1733 C CA . GLY A 1 226 ? 38.020 -0.471 -42.763 1.00 78.06 226 GLY A CA 1
ATOM 1734 C C . GLY A 1 226 ? 37.144 0.677 -42.244 1.00 78.06 226 GLY A C 1
ATOM 1735 O O . GLY A 1 226 ? 36.229 1.108 -42.945 1.00 78.06 226 GLY A O 1
ATOM 1736 N N . ASN A 1 227 ? 37.413 1.187 -41.039 1.00 81.62 227 ASN A N 1
ATOM 1737 C CA . ASN A 1 227 ? 36.689 2.305 -40.437 1.00 81.62 227 ASN A CA 1
ATOM 1738 C C . ASN A 1 227 ? 37.339 3.642 -40.813 1.00 81.62 227 ASN A C 1
ATOM 1740 O O . ASN A 1 227 ? 38.558 3.727 -40.948 1.00 81.62 227 ASN A O 1
ATOM 1744 N N . ALA A 1 228 ? 36.534 4.694 -40.962 1.00 84.81 228 ALA A N 1
ATOM 1745 C CA . ALA A 1 228 ? 37.053 6.041 -41.181 1.00 84.81 228 ALA A CA 1
ATOM 1746 C C . ALA A 1 228 ? 37.616 6.635 -39.881 1.00 84.81 228 ALA A C 1
ATOM 1748 O O . ALA A 1 228 ? 37.048 6.424 -38.811 1.00 84.81 228 ALA A O 1
ATOM 1749 N N . TRP A 1 229 ? 38.693 7.413 -39.980 1.00 84.75 229 TRP A N 1
ATOM 1750 C CA . TRP A 1 229 ? 39.231 8.177 -38.853 1.00 84.75 229 TRP A CA 1
ATOM 1751 C C . TRP A 1 229 ? 38.305 9.348 -38.507 1.00 84.75 229 TRP A C 1
ATOM 1753 O O . TRP A 1 229 ? 38.060 10.230 -39.331 1.00 84.75 229 TRP A O 1
ATOM 1763 N N . GLU A 1 230 ? 37.772 9.383 -37.293 1.00 84.38 230 GLU A N 1
ATOM 1764 C CA . GLU A 1 230 ? 36.764 10.349 -36.857 1.00 84.38 230 GLU A CA 1
ATOM 1765 C C . GLU A 1 230 ? 37.376 11.582 -36.162 1.00 84.38 230 GLU A C 1
ATOM 1767 O O . GLU A 1 230 ? 36.789 12.674 -36.200 1.00 84.38 230 GLU A O 1
ATOM 1772 N N . PHE A 1 231 ? 38.556 11.453 -35.544 1.00 80.44 231 PHE A N 1
ATOM 1773 C CA . PHE A 1 231 ? 39.098 12.424 -34.583 1.00 80.44 231 PHE A CA 1
ATOM 1774 C C . PHE A 1 231 ? 40.316 13.182 -35.093 1.00 80.44 231 PHE A C 1
ATOM 1776 O O . PHE A 1 231 ? 41.446 12.903 -34.701 1.00 80.44 231 PHE A O 1
ATOM 1783 N N . GLY A 1 232 ? 40.065 14.210 -35.903 1.00 80.50 232 GLY A N 1
ATOM 1784 C CA . GLY A 1 232 ? 41.108 15.126 -36.373 1.00 80.50 232 GLY A CA 1
ATOM 1785 C C . GLY A 1 232 ? 42.170 14.439 -37.233 1.00 80.50 232 GLY A C 1
ATOM 1786 O O . GLY A 1 232 ? 42.045 13.263 -37.585 1.00 80.50 232 GLY A O 1
ATOM 1787 N N . ASP A 1 233 ? 43.202 15.196 -37.571 1.00 86.50 233 ASP A N 1
ATOM 1788 C CA . ASP A 1 233 ? 44.320 14.713 -38.379 1.00 86.50 233 ASP A CA 1
ATOM 1789 C C . ASP A 1 233 ? 45.422 14.123 -37.479 1.00 86.50 233 ASP A C 1
ATOM 1791 O O . ASP A 1 233 ? 45.354 14.215 -36.248 1.00 86.50 233 ASP A O 1
ATOM 1795 N N . ASP A 1 234 ? 46.431 13.494 -38.083 1.00 84.88 234 ASP A N 1
ATOM 1796 C CA . ASP A 1 234 ? 47.655 13.109 -37.372 1.00 84.88 234 ASP A CA 1
ATOM 1797 C C . ASP A 1 234 ? 48.289 14.326 -36.679 1.00 84.88 234 ASP A C 1
ATOM 1799 O O . ASP A 1 234 ? 48.457 15.393 -37.276 1.00 84.88 234 ASP A O 1
ATOM 1803 N N . LEU A 1 235 ? 48.669 14.155 -35.410 1.00 86.94 235 LEU A N 1
ATOM 1804 C CA . LEU A 1 235 ? 49.286 15.214 -34.618 1.00 86.94 235 LEU A CA 1
ATOM 1805 C C . LEU A 1 235 ? 50.804 15.274 -34.866 1.00 86.94 235 LEU A C 1
ATOM 1807 O O . LEU A 1 235 ? 51.494 14.275 -34.644 1.00 86.94 235 LEU A O 1
ATOM 1811 N N . PRO A 1 236 ? 51.360 16.433 -35.268 1.00 83.81 236 PRO A N 1
ATOM 1812 C CA . PRO A 1 236 ? 52.797 16.577 -35.483 1.00 83.81 236 PRO A CA 1
ATOM 1813 C C . PRO A 1 236 ? 53.615 16.282 -34.219 1.00 83.81 236 PRO A C 1
ATOM 1815 O O . PRO A 1 236 ? 53.344 16.821 -33.148 1.00 83.81 236 PRO A O 1
ATOM 1818 N N . GLY A 1 237 ? 54.654 15.454 -34.351 1.00 82.00 237 GLY A N 1
ATOM 1819 C CA . GLY A 1 237 ? 55.517 15.069 -33.229 1.00 82.00 237 GLY A CA 1
ATOM 1820 C C . GLY A 1 237 ? 54.922 14.004 -32.301 1.00 82.00 237 GLY A C 1
ATOM 1821 O O . GLY A 1 237 ? 55.493 13.753 -31.245 1.00 82.00 237 GLY A O 1
ATOM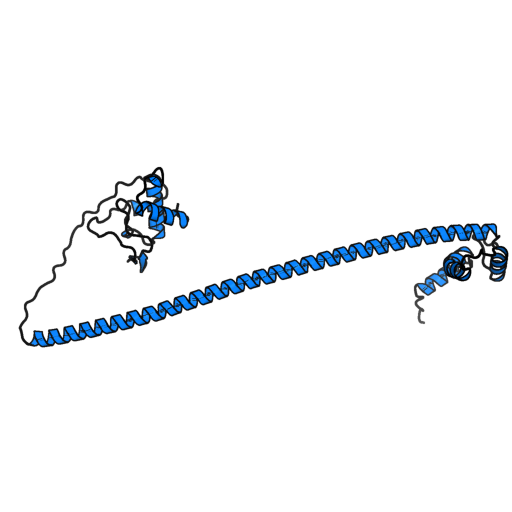 1822 N N . TYR A 1 238 ? 53.812 13.375 -32.694 1.00 87.75 238 TYR A N 1
ATOM 1823 C CA . TYR A 1 238 ? 53.200 12.234 -32.014 1.00 87.75 238 TYR A CA 1
ATOM 1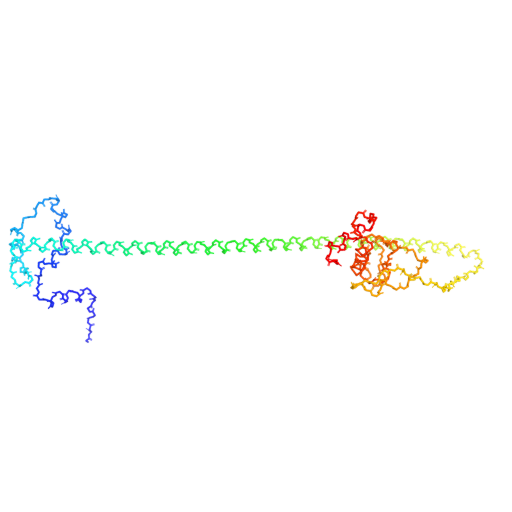824 C C . TYR A 1 238 ? 53.097 11.039 -32.971 1.00 87.75 238 TYR A C 1
ATOM 1826 O O . TYR A 1 238 ? 53.236 11.212 -34.186 1.00 87.75 238 TYR A O 1
ATOM 1834 N N . PRO A 1 239 ? 52.862 9.820 -32.452 1.00 88.44 239 PRO A N 1
ATOM 1835 C CA . PRO A 1 239 ? 52.698 8.637 -33.288 1.00 88.44 239 PRO A CA 1
ATOM 1836 C C . PRO A 1 239 ? 51.604 8.839 -34.342 1.00 88.44 239 PRO A C 1
ATOM 1838 O O . PRO A 1 239 ? 50.534 9.360 -34.026 1.00 88.44 239 PRO A O 1
ATOM 1841 N N . SER A 1 240 ? 51.840 8.401 -35.579 1.00 87.94 240 SER A N 1
ATOM 1842 C CA . SER A 1 240 ? 50.819 8.449 -36.635 1.00 87.94 240 SER A CA 1
ATOM 1843 C C . SER A 1 240 ? 49.722 7.412 -36.383 1.00 87.94 240 SER A C 1
ATOM 1845 O O . SER A 1 240 ? 49.994 6.296 -35.929 1.00 87.94 240 SER A O 1
ATOM 1847 N N . LYS A 1 241 ? 48.482 7.736 -36.766 1.00 88.19 241 LYS A N 1
ATOM 1848 C CA . LYS A 1 241 ? 47.345 6.806 -36.782 1.00 88.19 241 LYS A CA 1
ATOM 1849 C C . LYS A 1 241 ? 47.599 5.567 -37.647 1.00 88.19 241 LYS A C 1
ATOM 1851 O O . LYS A 1 241 ? 46.970 4.539 -37.418 1.00 88.19 241 LYS A O 1
ATOM 1856 N N . ARG A 1 242 ? 48.550 5.614 -38.596 1.00 83.81 242 ARG A N 1
ATOM 1857 C CA . ARG A 1 242 ? 48.905 4.487 -39.486 1.00 83.81 242 ARG A CA 1
ATOM 1858 C C . ARG A 1 242 ? 49.356 3.241 -38.723 1.00 83.81 242 ARG A C 1
ATOM 1860 O O . ARG A 1 242 ? 49.114 2.137 -39.196 1.00 83.81 242 ARG A O 1
ATOM 1867 N N . GLY A 1 243 ? 49.978 3.415 -37.556 1.00 82.00 243 GLY A N 1
ATOM 1868 C CA . GLY A 1 243 ? 50.420 2.308 -36.698 1.00 82.00 243 GLY A CA 1
ATOM 1869 C C . GLY A 1 243 ? 49.299 1.663 -35.877 1.00 82.00 243 GLY A C 1
ATOM 1870 O O . GLY A 1 243 ? 49.553 0.747 -35.098 1.00 82.00 243 GLY A O 1
ATOM 1871 N N . TYR A 1 244 ? 48.055 2.137 -36.008 1.00 86.50 244 TYR A N 1
ATOM 1872 C CA . TYR A 1 244 ? 46.944 1.740 -35.151 1.00 86.50 244 TYR A CA 1
ATOM 1873 C C . TYR A 1 244 ? 45.797 1.130 -35.956 1.00 86.50 244 TYR A C 1
ATOM 1875 O O . TYR A 1 244 ? 45.369 1.626 -36.995 1.00 86.50 244 TYR A O 1
ATOM 1883 N N . GLU A 1 245 ? 45.252 0.037 -35.431 1.00 84.81 245 GLU A N 1
ATOM 1884 C CA . GLU A 1 245 ? 44.063 -0.613 -35.988 1.00 84.81 245 GLU A CA 1
ATOM 1885 C C . GLU A 1 245 ? 42.779 0.136 -35.592 1.00 84.81 245 GLU A C 1
ATOM 1887 O O . GLU A 1 245 ? 41.842 0.252 -36.386 1.00 84.81 245 GLU A O 1
ATOM 1892 N N . PHE A 1 246 ? 42.765 0.712 -34.385 1.00 88.12 246 PHE A N 1
ATOM 1893 C CA . PHE A 1 246 ? 41.632 1.445 -33.831 1.00 88.12 246 PHE A CA 1
ATOM 1894 C C . PHE A 1 246 ? 42.042 2.839 -33.357 1.00 88.12 246 PHE A C 1
ATOM 1896 O O . PHE A 1 246 ? 43.071 3.027 -32.709 1.00 88.12 246 PHE A O 1
ATOM 1903 N N . GLU A 1 247 ? 41.183 3.822 -33.625 1.00 87.31 247 GLU A N 1
ATOM 1904 C CA . GLU A 1 247 ? 41.415 5.218 -33.232 1.00 87.31 247 GLU A CA 1
ATOM 1905 C C . GLU A 1 247 ? 41.407 5.434 -31.721 1.00 87.31 247 GLU A C 1
ATOM 1907 O O . GLU A 1 247 ? 42.097 6.313 -31.215 1.00 87.31 247 GLU A O 1
ATOM 1912 N N . ASP A 1 248 ? 40.696 4.586 -30.982 1.00 89.12 248 ASP A N 1
ATOM 1913 C CA . ASP A 1 248 ? 40.692 4.616 -29.521 1.00 89.12 248 ASP A CA 1
ATOM 1914 C C . ASP A 1 248 ? 42.051 4.235 -28.913 1.00 89.12 248 ASP A C 1
ATOM 1916 O O . ASP A 1 248 ? 42.422 4.781 -27.871 1.00 89.12 248 ASP A O 1
ATOM 1920 N N . ASP A 1 249 ? 42.798 3.325 -29.548 1.00 89.06 249 ASP A N 1
ATOM 1921 C CA . ASP A 1 249 ? 44.145 2.959 -29.097 1.00 89.06 249 ASP A CA 1
ATOM 1922 C C . ASP A 1 249 ? 45.129 4.099 -29.361 1.00 89.06 249 ASP A C 1
ATOM 1924 O O . ASP A 1 249 ? 45.919 4.444 -28.483 1.00 89.06 249 ASP A O 1
ATOM 1928 N N . TRP A 1 250 ? 45.012 4.743 -30.526 1.00 91.88 250 TRP A N 1
ATOM 1929 C CA . TRP A 1 250 ? 45.792 5.933 -30.853 1.00 91.88 250 TRP A CA 1
ATOM 1930 C C . TRP A 1 250 ? 45.514 7.076 -29.865 1.00 91.88 250 TRP A C 1
ATOM 1932 O O . TRP A 1 250 ? 46.441 7.656 -29.302 1.00 91.88 250 TRP A O 1
ATOM 1942 N N . LEU A 1 251 ? 44.238 7.354 -29.568 1.00 92.06 251 LEU A N 1
ATOM 1943 C CA . LEU A 1 251 ? 43.835 8.386 -28.606 1.00 92.06 251 LEU A CA 1
ATOM 1944 C C . LEU A 1 251 ? 44.329 8.104 -27.183 1.00 92.06 251 LEU A C 1
ATOM 1946 O O . LEU A 1 251 ? 44.689 9.042 -26.467 1.00 92.06 251 LEU A O 1
ATOM 1950 N N . ARG A 1 252 ? 44.339 6.835 -26.754 1.00 91.69 252 ARG A N 1
ATOM 1951 C CA . ARG A 1 252 ? 44.876 6.437 -25.444 1.00 91.69 252 ARG A CA 1
ATOM 1952 C C . ARG A 1 252 ? 46.355 6.790 -25.335 1.00 91.69 252 ARG A C 1
ATOM 1954 O O . ARG A 1 252 ? 46.761 7.422 -24.360 1.00 91.69 252 ARG A O 1
ATOM 1961 N N . ASP A 1 253 ? 47.138 6.399 -26.330 1.00 90.56 253 ASP A N 1
ATOM 1962 C CA . ASP A 1 253 ? 48.593 6.522 -26.294 1.00 90.56 253 ASP A CA 1
ATOM 1963 C C . ASP A 1 253 ? 49.030 7.983 -26.485 1.00 90.56 253 ASP A C 1
ATOM 1965 O O . ASP A 1 253 ? 49.793 8.517 -25.676 1.00 90.56 253 ASP A O 1
ATOM 1969 N N . VAL A 1 254 ? 48.447 8.688 -27.461 1.00 90.62 254 VAL A N 1
ATOM 1970 C CA . VAL A 1 254 ? 48.694 10.122 -27.687 1.00 90.62 254 VAL A CA 1
ATOM 1971 C C . VAL A 1 254 ? 48.224 10.968 -26.509 1.00 90.62 254 VAL A C 1
ATOM 1973 O O . VAL A 1 254 ? 48.925 11.887 -26.093 1.00 90.62 254 VAL A O 1
ATOM 1976 N N . GLY A 1 255 ? 47.081 10.648 -25.899 1.00 90.00 255 GLY A N 1
ATOM 1977 C CA . GLY A 1 255 ? 46.603 11.370 -24.723 1.00 90.00 255 GLY A CA 1
ATOM 1978 C C . GLY A 1 255 ? 47.561 11.268 -23.526 1.00 90.00 255 GLY A C 1
ATOM 1979 O O . GLY A 1 255 ? 47.718 12.237 -22.777 1.00 90.00 255 GLY A O 1
ATOM 1980 N N . ARG A 1 256 ? 48.211 10.109 -23.337 1.00 90.06 256 ARG A N 1
ATOM 1981 C CA . ARG A 1 256 ? 49.198 9.892 -22.265 1.00 90.06 256 ARG A CA 1
ATOM 1982 C C . ARG A 1 256 ? 50.493 10.643 -22.549 1.00 90.06 256 ARG A C 1
ATOM 1984 O O . ARG A 1 256 ? 51.019 11.285 -21.643 1.00 90.06 256 ARG A O 1
ATOM 1991 N N . LEU A 1 257 ? 50.947 10.632 -23.802 1.00 89.88 257 LEU A N 1
ATOM 1992 C CA . LEU A 1 257 ? 52.093 11.423 -24.258 1.00 89.88 257 LEU A CA 1
ATOM 1993 C C . LEU A 1 257 ? 51.844 12.926 -24.077 1.00 89.88 257 LEU A C 1
ATOM 1995 O O . LEU A 1 257 ? 52.701 13.629 -23.550 1.00 89.88 257 LEU A O 1
ATOM 1999 N N . LEU A 1 258 ? 50.643 13.405 -24.409 1.00 90.62 258 LEU A N 1
ATOM 2000 C CA . LEU A 1 258 ? 50.225 14.790 -24.185 1.00 90.62 258 LEU A CA 1
ATOM 2001 C C . LEU A 1 258 ? 50.231 15.165 -22.699 1.00 90.62 258 LEU A C 1
ATOM 2003 O O . LEU A 1 258 ? 50.722 16.232 -22.338 1.00 90.62 258 LEU A O 1
ATOM 2007 N N . ARG A 1 259 ? 49.736 14.285 -21.817 1.00 88.81 259 ARG A N 1
ATOM 2008 C CA . ARG A 1 259 ? 49.780 14.507 -20.361 1.00 88.81 259 ARG A CA 1
ATOM 2009 C C . ARG A 1 259 ? 51.213 14.585 -19.828 1.00 88.81 259 ARG A C 1
ATOM 2011 O O . ARG A 1 259 ? 51.458 15.332 -18.893 1.00 88.81 259 ARG A O 1
ATOM 2018 N N . ALA A 1 260 ? 52.127 13.795 -20.382 1.00 86.75 260 ALA A N 1
ATOM 2019 C CA . ALA A 1 260 ? 53.517 13.766 -19.938 1.00 86.75 260 ALA A CA 1
ATOM 2020 C C . ALA A 1 260 ? 54.359 14.914 -20.510 1.00 86.75 260 ALA A C 1
ATOM 2022 O O . ALA A 1 260 ? 55.304 15.351 -19.862 1.00 86.75 260 ALA A O 1
ATOM 2023 N N . ARG A 1 261 ? 54.030 15.402 -21.712 1.00 85.81 261 ARG A N 1
ATOM 2024 C CA . ARG A 1 261 ? 54.744 16.505 -22.370 1.00 85.81 261 ARG A CA 1
ATOM 2025 C C . ARG A 1 261 ? 54.319 17.883 -21.855 1.00 85.81 261 ARG A C 1
ATOM 2027 O O . ARG A 1 261 ? 55.116 18.816 -21.900 1.00 85.81 261 ARG A O 1
ATOM 2034 N N . HIS A 1 262 ? 53.079 18.022 -21.385 1.00 85.38 262 HIS A N 1
ATOM 2035 C CA . HIS A 1 262 ? 52.507 19.300 -20.968 1.00 85.38 262 HIS A CA 1
ATOM 2036 C C . HIS A 1 262 ? 52.079 19.277 -19.498 1.00 85.38 262 HIS A C 1
ATOM 2038 O O . HIS A 1 262 ? 51.151 18.560 -19.131 1.00 85.38 262 HIS A O 1
ATOM 2044 N N . ASP A 1 263 ? 52.670 20.152 -18.679 1.00 77.06 263 ASP A N 1
ATOM 2045 C CA . ASP A 1 263 ? 52.300 20.303 -17.261 1.00 77.06 263 ASP A CA 1
ATOM 2046 C C . ASP A 1 263 ? 50.842 20.755 -17.070 1.00 77.06 263 ASP A C 1
ATOM 2048 O O . ASP A 1 263 ? 50.182 20.419 -16.086 1.00 77.06 263 ASP A O 1
ATOM 2052 N N . THR A 1 264 ? 50.315 21.539 -18.016 1.00 81.75 264 THR A N 1
ATOM 2053 C CA . THR A 1 264 ? 48.931 22.024 -17.998 1.00 81.75 264 THR A CA 1
ATOM 2054 C C . THR A 1 264 ? 48.342 22.055 -19.403 1.00 81.75 264 THR A C 1
ATOM 2056 O O . THR A 1 264 ? 49.045 22.231 -20.391 1.00 81.75 264 THR A O 1
ATOM 2059 N N . THR A 1 265 ? 47.013 21.968 -19.507 1.00 82.12 265 THR A N 1
ATOM 2060 C CA . THR A 1 265 ? 46.311 22.076 -20.805 1.00 82.12 265 THR A CA 1
ATOM 2061 C C . THR A 1 265 ? 46.489 23.431 -21.503 1.00 82.12 265 THR A C 1
ATOM 2063 O O . THR A 1 265 ? 46.182 23.553 -22.685 1.00 82.12 265 THR A O 1
ATOM 2066 N N . SER A 1 266 ? 47.001 24.447 -20.800 1.00 83.19 266 SER A N 1
ATOM 2067 C CA . SER A 1 266 ? 47.283 25.773 -21.356 1.00 83.19 266 SER A CA 1
ATOM 2068 C C . SER A 1 266 ? 48.522 25.805 -22.253 1.00 83.19 266 SER A C 1
ATOM 2070 O O . SER A 1 266 ? 48.610 26.696 -23.091 1.00 83.19 266 SER A O 1
ATOM 2072 N N . SER A 1 267 ? 49.459 24.859 -22.103 1.00 85.06 267 SER A N 1
ATOM 2073 C CA . SER A 1 267 ? 50.661 24.773 -22.948 1.00 85.06 267 SER A CA 1
ATOM 2074 C C . SER A 1 267 ? 50.477 23.907 -24.200 1.00 85.06 267 SER A C 1
ATOM 2076 O O . SER A 1 267 ? 51.425 23.763 -24.964 1.00 85.06 267 SER A O 1
ATOM 2078 N N . MET A 1 268 ? 49.287 23.331 -24.402 1.00 90.19 268 MET A N 1
ATOM 2079 C CA . MET A 1 268 ? 48.933 22.524 -25.575 1.00 90.19 268 MET A CA 1
ATOM 2080 C C . MET A 1 268 ? 48.458 23.413 -26.739 1.00 90.19 268 MET A C 1
ATOM 2082 O O . MET A 1 268 ? 47.792 24.430 -26.508 1.00 90.19 268 MET A O 1
ATOM 2086 N N . THR A 1 269 ? 48.724 23.015 -27.986 1.00 89.38 269 THR A N 1
ATOM 2087 C CA . THR A 1 269 ? 48.089 23.620 -29.173 1.00 89.38 269 THR A CA 1
ATOM 2088 C C . THR A 1 269 ? 46.590 23.306 -29.221 1.00 89.38 269 THR A C 1
ATOM 2090 O O . THR A 1 269 ? 46.082 22.484 -28.456 1.00 89.38 269 THR A O 1
ATOM 2093 N N . GLU A 1 270 ? 45.832 23.963 -30.101 1.00 86.19 270 GLU A N 1
ATOM 2094 C CA . GLU A 1 270 ? 44.390 23.699 -30.213 1.00 86.19 270 GLU A CA 1
ATOM 2095 C C . GLU A 1 270 ? 44.096 22.275 -30.710 1.00 86.19 270 GLU A C 1
ATOM 2097 O O . GLU A 1 270 ? 43.160 21.631 -30.228 1.00 86.19 270 GLU A O 1
ATOM 2102 N N . GLU A 1 271 ? 44.934 21.740 -31.597 1.00 85.38 271 GLU A N 1
ATOM 2103 C CA . GLU A 1 271 ? 44.854 20.362 -32.085 1.00 85.38 271 GLU A CA 1
ATOM 2104 C C . GLU A 1 271 ? 45.175 19.358 -30.964 1.00 85.38 271 GLU A C 1
ATOM 2106 O O . GLU A 1 271 ? 44.460 18.369 -30.778 1.00 85.38 271 GLU A O 1
ATOM 2111 N N . GLU A 1 272 ? 46.195 19.647 -30.153 1.00 89.88 272 GLU A N 1
ATOM 2112 C CA . GLU A 1 272 ? 46.570 18.850 -28.983 1.00 89.88 272 GLU A CA 1
ATOM 2113 C C . GLU A 1 272 ? 45.470 18.865 -27.907 1.00 89.88 272 GLU A C 1
ATOM 2115 O O . GLU A 1 272 ? 45.084 17.815 -27.386 1.00 89.88 272 GLU A O 1
ATOM 2120 N N . LYS A 1 273 ? 44.884 20.037 -27.619 1.00 90.00 273 LYS A N 1
ATOM 2121 C CA . LYS A 1 273 ? 43.733 20.176 -26.708 1.00 90.00 273 LYS A CA 1
ATOM 2122 C C . LYS A 1 273 ? 42.528 19.393 -27.206 1.00 90.00 273 LYS A C 1
ATOM 2124 O O . LYS A 1 273 ? 41.806 18.810 -26.391 1.00 90.00 273 LYS A O 1
ATOM 2129 N N . PHE A 1 274 ? 42.283 19.402 -28.516 1.00 88.44 274 PHE A N 1
ATOM 2130 C CA . PHE A 1 274 ? 41.193 18.653 -29.123 1.00 88.44 274 PHE A CA 1
ATOM 2131 C C . PHE A 1 274 ? 41.381 17.150 -28.888 1.00 88.44 274 PHE A C 1
ATOM 2133 O O . PHE A 1 274 ? 40.511 16.526 -28.278 1.00 88.44 274 PHE A O 1
ATOM 2140 N N . ALA A 1 275 ? 42.535 16.585 -29.253 1.00 87.12 275 ALA A N 1
ATOM 2141 C CA . ALA A 1 275 ? 42.822 15.166 -29.037 1.00 87.12 275 ALA A CA 1
ATOM 2142 C C . ALA A 1 275 ? 42.803 14.779 -27.546 1.00 87.12 275 ALA A C 1
ATOM 2144 O O . ALA A 1 275 ? 42.159 13.797 -27.167 1.00 87.12 275 ALA A O 1
ATOM 2145 N N . PHE A 1 276 ? 43.414 15.591 -26.675 1.00 89.56 276 PHE A N 1
ATOM 2146 C CA . PHE A 1 276 ? 43.442 15.358 -25.229 1.00 89.56 276 PHE A CA 1
ATOM 2147 C C . PHE A 1 276 ? 42.037 15.342 -24.607 1.00 89.56 276 PHE A C 1
ATOM 2149 O O . PHE A 1 276 ? 41.721 14.487 -23.773 1.00 89.56 276 PHE A O 1
ATOM 2156 N N . ARG A 1 277 ? 41.155 16.259 -25.030 1.00 89.94 277 ARG A N 1
ATOM 2157 C CA . ARG A 1 277 ? 39.764 16.322 -24.559 1.00 89.94 277 ARG A CA 1
ATOM 2158 C C . ARG A 1 277 ? 38.973 15.088 -24.977 1.00 89.94 277 ARG A C 1
ATOM 2160 O O . ARG A 1 277 ? 38.215 14.564 -24.163 1.00 89.94 277 ARG A O 1
ATOM 2167 N N . ILE A 1 278 ? 39.151 14.623 -26.212 1.00 89.00 278 ILE A N 1
ATOM 2168 C CA . ILE A 1 278 ? 38.474 13.424 -26.717 1.00 89.00 278 ILE A CA 1
ATOM 2169 C C . ILE A 1 278 ? 38.966 12.174 -25.978 1.00 89.00 278 ILE A C 1
ATOM 2171 O O . ILE A 1 278 ? 38.144 11.397 -25.489 1.00 89.00 278 ILE A O 1
ATOM 2175 N N . ALA A 1 279 ? 40.281 12.022 -25.801 1.00 87.56 279 ALA A N 1
ATOM 2176 C CA . ALA A 1 279 ? 40.865 10.912 -25.050 1.00 87.56 279 ALA A CA 1
ATOM 2177 C C . ALA A 1 279 ? 40.351 10.868 -23.597 1.00 87.56 279 ALA A C 1
ATOM 2179 O O . ALA A 1 279 ? 39.935 9.814 -23.107 1.00 87.56 279 ALA A O 1
ATOM 2180 N N . ARG A 1 280 ? 40.280 12.027 -22.924 1.00 87.81 280 ARG A N 1
ATOM 2181 C CA . ARG A 1 280 ? 39.713 12.148 -21.571 1.00 87.81 280 ARG A CA 1
ATOM 2182 C C . ARG A 1 280 ? 38.209 11.855 -21.542 1.00 87.81 280 ARG A C 1
ATOM 2184 O O . ARG A 1 280 ? 37.746 11.154 -20.649 1.00 87.81 280 ARG A O 1
ATOM 2191 N N . GLY A 1 281 ? 37.449 12.361 -22.514 1.00 85.00 281 GLY A N 1
ATOM 2192 C CA . GLY A 1 281 ? 35.999 12.162 -22.612 1.00 85.00 281 GLY A CA 1
ATOM 2193 C C . GLY A 1 281 ? 35.584 10.709 -22.865 1.00 85.00 281 GLY A C 1
ATOM 2194 O O . GLY A 1 281 ? 34.504 10.306 -22.443 1.00 85.00 281 GLY A O 1
ATOM 2195 N N . ARG A 1 282 ? 36.451 9.908 -23.497 1.00 82.50 282 ARG A N 1
ATOM 2196 C CA . ARG A 1 282 ? 36.251 8.464 -23.720 1.00 82.50 282 ARG A CA 1
ATOM 2197 C C . ARG A 1 282 ? 36.851 7.568 -22.627 1.00 82.50 282 ARG A C 1
ATOM 2199 O O . ARG A 1 282 ? 36.850 6.350 -22.780 1.00 82.50 282 ARG A O 1
ATOM 2206 N N . GLY A 1 283 ? 37.368 8.143 -21.537 1.00 81.38 283 GLY A N 1
ATOM 2207 C CA . GLY A 1 283 ? 37.952 7.378 -20.427 1.00 81.38 283 GLY A CA 1
ATOM 2208 C C . GLY A 1 283 ? 39.242 6.639 -20.798 1.00 81.38 283 GLY A C 1
ATOM 2209 O O . GLY A 1 283 ? 39.514 5.565 -20.268 1.00 81.38 283 GLY A O 1
ATOM 2210 N N . ARG A 1 284 ? 40.021 7.175 -21.747 1.00 76.94 284 ARG A N 1
ATOM 2211 C CA . ARG A 1 284 ? 41.299 6.595 -22.197 1.00 76.94 284 ARG A CA 1
ATOM 2212 C C . ARG A 1 284 ? 42.516 7.163 -21.448 1.00 76.94 284 ARG A C 1
ATOM 2214 O O . ARG A 1 284 ? 43.643 6.771 -21.742 1.00 76.94 284 ARG A O 1
ATOM 2221 N N . LEU A 1 285 ? 42.290 8.056 -20.479 1.00 74.44 285 LEU A N 1
ATOM 2222 C CA . LEU A 1 285 ? 43.301 8.776 -19.696 1.00 74.44 285 LEU A CA 1
ATOM 2223 C C . LEU A 1 285 ? 43.012 8.795 -18.201 1.00 74.44 285 LEU A C 1
ATOM 2225 O O . LEU A 1 285 ? 41.827 8.673 -17.839 1.00 74.44 285 LEU A O 1
#

Organism: NCBI:txid146474

Mean predicted aligned error: 19.77 Å

Radius of gyration: 53.22 Å; Cα contacts (8 Å, |Δi|>4): 191; chains: 1; bounding box: 107×68×138 Å

Solvent-accessible surface area (backbone atoms only — not comparable to full-atom values): 16709 Å² total; per-residue (Å²): 138,80,83,77,79,67,48,72,68,54,48,49,53,47,48,54,59,68,69,72,52,60,34,50,62,64,52,45,68,73,42,44,65,63,51,50,62,71,43,69,86,55,82,82,61,47,67,62,52,34,53,48,31,50,75,72,61,28,19,39,101,83,73,42,68,45,49,56,70,54,48,52,52,48,52,52,52,44,50,56,50,49,51,58,50,51,52,58,49,50,52,53,51,52,51,50,52,50,54,52,52,50,54,50,51,52,53,51,50,54,54,48,52,53,49,51,53,51,50,51,53,48,51,52,52,48,53,49,50,55,51,51,52,52,51,50,53,52,51,52,50,51,52,54,51,52,51,50,51,51,52,50,51,51,52,53,50,50,52,51,51,51,50,50,52,52,50,50,63,56,48,75,74,55,88,86,80,90,79,86,85,80,79,82,88,72,91,73,76,59,47,64,71,98,66,84,94,54,95,89,46,59,72,62,61,60,49,62,41,64,79,86,58,79,73,56,49,53,63,44,66,37,88,82,63,70,46,58,39,82,78,57,55,49,52,91,96,52,60,57,60,85,71,43,70,47,71,69,60,43,32,25,34,52,31,51,51,48,58,73,74,30,98,46,80,83,76,46,53,73,68,53,45,50,50,38,50,51,15,49,74,70,65,46,106

Secondary structure (DSSP, 8-state):
-------HHHHHHHHHHHT---BHHHHHHHHHHHHHHHHTTPPP-HHHHHHHHHHTT-B-TTSSPPPHHHHHHHHHHHHHHHHHHHHHHHHHHHHHHHHHHHHHHHHHHHHHHHHHHHHHHHHHHHHHHHHHHHHHHHHHHHHHHHHHHHHHHHHHHHHHHHHHHHHHHHHTTS----------------B-------TT--GGGGS-B-TTSPPPPTTPBPTTT-PBP-S-SPPTTS--GGG-SSHHHHHHHHHHHHHHH-SSGGGS-HHHHHHHHHHHHTT--

pLDDT: mean 82.34, std 16.78, range [30.55, 97.75]

Foldseek 3Di:
DDDDPCPPVSVVVVVVVVVPALALLVVCLVCVVVVCVVCVPPDDPLVVVLVVCVVVRHAYPVSHRDDSVRSVVSNVVSVVVVVVVVVVVVVVVVVVVVVVVVVVVVVVVVVVVVVVVVVVVVVVVVVVVVVVVVVVVVVVVVVVVVVVVVVVVVVVVVVVVVVVVVVVVVCVVDDDDDDDDDDDDDPADFAFQPADDDPPQDCLFGDTHRPVDDWAAAQDAQPQQRDGHHQGIADPSTRGCNSDNDVLSSLLNLLRSLVVVDVDLVPDDPSSNSSNVVNVVVVSD